Protein AF-A0A8S3HXF9-F1 (afdb_monomer)

pLDDT: mean 93.71, std 6.9, range [51.72, 98.62]

Mean predicted aligned error: 4.12 Å

Solvent-accessible surface area (backbone atoms only — not comparable to full-atom values): 11721 Å² total; per-residue (Å²): 133,88,54,66,70,56,55,52,48,52,54,52,52,50,53,50,50,50,50,53,46,58,58,22,34,54,97,88,39,72,36,61,70,54,32,50,53,54,47,52,52,46,51,50,45,34,67,72,47,54,61,74,43,80,88,75,84,60,73,66,50,60,53,55,52,59,26,64,76,39,67,70,48,40,51,50,52,44,50,50,23,50,50,46,41,70,36,83,89,47,54,64,66,55,18,33,47,27,44,51,54,41,36,56,43,65,38,65,42,84,80,57,50,69,66,58,46,50,54,57,48,48,56,52,44,53,50,50,55,53,48,63,74,68,54,74,86,84,64,90,56,67,80,82,42,47,57,57,38,42,50,54,43,34,54,47,50,31,44,69,61,37,44,74,63,37,62,70,39,98,57,30,61,60,55,58,60,72,60,47,58,67,63,60,51,71,33,94,81,34,41,73,77,75,30,60,62,75,55,50,55,54,33,65,74,74,105

Structure (mmCIF, N/CA/C/O backbone):
data_AF-A0A8S3HXF9-F1
#
_entry.id   AF-A0A8S3HXF9-F1
#
loop_
_atom_site.group_PDB
_atom_site.id
_atom_site.type_symbol
_atom_site.label_atom_id
_atom_site.label_alt_id
_atom_site.label_comp_id
_atom_site.label_asym_id
_atom_site.label_entity_id
_atom_site.label_seq_id
_atom_site.pdbx_PDB_ins_code
_atom_site.Cartn_x
_atom_site.Cartn_y
_atom_site.Cartn_z
_atom_site.occupancy
_atom_site.B_iso_or_equiv
_atom_site.auth_seq_id
_atom_site.auth_comp_id
_atom_site.auth_asym_id
_atom_site.auth_atom_id
_atom_site.pdbx_PDB_model_num
ATOM 1 N N . MET A 1 1 ? -27.521 -20.561 -0.010 1.00 51.72 1 MET A N 1
ATOM 2 C CA . MET A 1 1 ? -26.723 -21.397 0.911 1.00 51.72 1 MET A CA 1
ATOM 3 C C . MET A 1 1 ? -26.224 -20.466 2.011 1.00 51.72 1 MET A C 1
ATOM 5 O O . MET A 1 1 ? -25.551 -19.506 1.665 1.00 51.72 1 MET A O 1
ATOM 9 N N . LYS A 1 2 ? -26.650 -20.627 3.273 1.00 64.31 2 LYS A N 1
ATOM 10 C CA . LYS A 1 2 ? -26.123 -19.814 4.389 1.00 64.31 2 LYS A CA 1
ATOM 11 C C . LYS A 1 2 ? -24.709 -20.302 4.704 1.00 64.31 2 LYS A C 1
ATOM 13 O O . LYS A 1 2 ? -24.524 -21.499 4.914 1.00 64.31 2 LYS A O 1
ATOM 18 N N . HIS A 1 3 ? -23.725 -19.411 4.668 1.00 85.88 3 HIS A N 1
ATOM 19 C CA . HIS A 1 3 ? -22.335 -19.742 4.961 1.00 85.88 3 HIS A CA 1
ATOM 20 C C . HIS A 1 3 ? -22.071 -19.500 6.452 1.00 85.88 3 HIS A C 1
ATOM 22 O O . HIS A 1 3 ? -21.591 -18.440 6.820 1.00 85.88 3 HIS A O 1
ATOM 28 N N . ASP A 1 4 ? -22.344 -20.493 7.304 1.00 92.25 4 ASP A N 1
ATOM 29 C CA . ASP A 1 4 ? -22.224 -20.387 8.776 1.00 92.25 4 ASP A CA 1
ATOM 30 C C . ASP A 1 4 ? -20.870 -19.820 9.257 1.00 92.25 4 ASP A C 1
ATOM 32 O O . ASP A 1 4 ? -20.811 -19.033 10.196 1.00 92.25 4 ASP A O 1
ATOM 36 N N . GLN A 1 5 ? -19.768 -20.171 8.588 1.00 91.38 5 GLN A N 1
ATOM 37 C CA . GLN A 1 5 ? -18.443 -19.630 8.916 1.00 91.38 5 GLN A CA 1
ATOM 38 C C . GLN A 1 5 ? -18.279 -18.157 8.519 1.00 91.38 5 GLN A C 1
ATOM 40 O O . GLN A 1 5 ? -17.618 -17.409 9.235 1.00 91.38 5 GLN A O 1
ATOM 45 N N . ALA A 1 6 ? -18.886 -17.738 7.406 1.00 92.06 6 ALA A N 1
ATOM 46 C CA . ALA A 1 6 ? -18.894 -16.336 6.998 1.00 92.06 6 ALA A CA 1
ATOM 47 C C . ALA A 1 6 ? -19.760 -15.511 7.958 1.00 92.06 6 ALA A C 1
ATOM 49 O O . ALA A 1 6 ? -19.293 -14.496 8.456 1.00 92.06 6 ALA A O 1
ATOM 50 N N . ASP A 1 7 ? -20.944 -16.017 8.322 1.00 94.44 7 ASP A N 1
ATOM 51 C CA . ASP A 1 7 ? -21.835 -15.370 9.291 1.00 94.44 7 ASP A CA 1
ATOM 52 C C . ASP A 1 7 ? -21.131 -15.185 10.652 1.00 94.44 7 ASP A C 1
ATOM 54 O O . ASP A 1 7 ? -21.185 -14.116 11.259 1.00 94.44 7 ASP A O 1
ATOM 58 N N . LYS A 1 8 ? -20.395 -16.206 11.120 1.00 95.62 8 LYS A N 1
ATOM 59 C CA . LYS A 1 8 ? -19.584 -16.119 12.348 1.00 95.62 8 LYS A CA 1
ATOM 60 C C . LYS A 1 8 ? -18.474 -15.083 12.242 1.00 95.62 8 LYS A C 1
ATOM 62 O O . LYS A 1 8 ? -18.268 -14.322 13.188 1.00 95.62 8 LYS A O 1
ATOM 67 N N . LEU A 1 9 ? -17.749 -15.062 11.125 1.00 95.25 9 LEU A N 1
ATOM 68 C CA . LEU A 1 9 ? -16.691 -14.083 10.904 1.00 95.25 9 LEU A CA 1
ATOM 69 C C . LEU A 1 9 ? -17.256 -12.661 10.882 1.00 95.25 9 LEU A C 1
ATOM 71 O O . LEU A 1 9 ? -16.686 -11.791 11.532 1.00 95.25 9 LEU A O 1
ATOM 75 N N . ASP A 1 10 ? -18.384 -12.441 10.212 1.00 95.88 10 ASP A N 1
ATOM 76 C CA . ASP A 1 10 ? -19.050 -11.141 10.152 1.00 95.88 10 ASP A CA 1
ATOM 77 C C . ASP A 1 10 ? -19.463 -10.664 11.549 1.00 95.88 10 ASP A C 1
ATOM 79 O O . ASP A 1 10 ? -19.166 -9.527 11.919 1.00 95.88 10 ASP A O 1
ATOM 83 N N . CYS A 1 11 ? -20.053 -11.539 12.372 1.00 97.00 11 CYS A N 1
ATOM 84 C CA . CYS A 1 11 ? -20.374 -11.213 13.762 1.00 97.00 11 CYS A CA 1
ATOM 85 C C . CYS A 1 11 ? -19.124 -10.848 14.579 1.00 97.00 11 CYS A C 1
ATOM 87 O O . CYS A 1 11 ? -19.138 -9.862 15.314 1.00 97.00 11 CYS A O 1
ATOM 89 N N . LEU A 1 12 ? -18.034 -11.613 14.454 1.00 97.00 12 LEU A N 1
ATOM 90 C CA . LEU A 1 12 ? -16.791 -11.339 15.184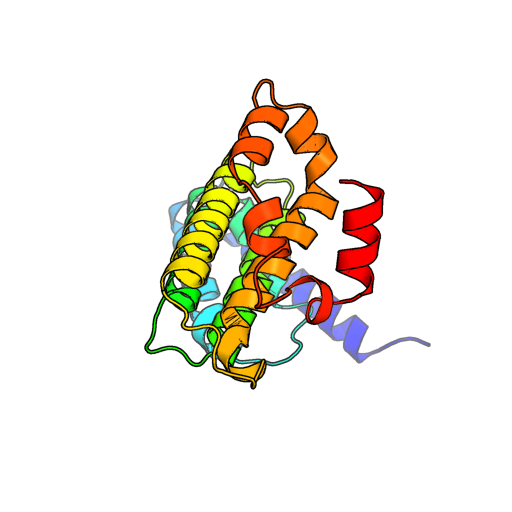 1.00 97.00 12 LEU A CA 1
ATOM 91 C C . LEU A 1 12 ? -16.137 -10.030 14.730 1.00 97.00 12 LEU A C 1
ATOM 93 O O . LEU A 1 12 ? -15.710 -9.232 15.564 1.00 97.00 12 LEU A O 1
ATOM 97 N N . MET A 1 13 ? -16.082 -9.791 13.420 1.00 97.38 13 MET A N 1
ATOM 98 C CA . MET A 1 13 ? -15.555 -8.554 12.850 1.00 97.38 13 MET A CA 1
ATOM 99 C C . MET A 1 13 ? -16.377 -7.352 13.313 1.00 97.38 13 MET A C 1
ATOM 101 O O . MET A 1 13 ? -15.794 -6.356 13.730 1.00 97.38 13 MET A O 1
ATOM 105 N N . TYR A 1 14 ? -17.710 -7.458 13.310 1.00 97.88 14 TYR A N 1
ATOM 106 C CA . TYR A 1 14 ? -18.608 -6.412 13.798 1.00 97.88 14 TYR A CA 1
ATOM 107 C C . TYR A 1 14 ? -18.313 -6.038 15.256 1.00 97.88 14 TYR A C 1
ATOM 109 O O . TYR A 1 14 ? -18.056 -4.871 15.547 1.00 97.88 14 TYR A O 1
ATOM 117 N N . VAL A 1 15 ? -18.244 -7.031 16.150 1.00 98.06 15 VAL A N 1
ATOM 118 C CA . VAL A 1 15 ? -17.937 -6.809 17.575 1.00 98.06 15 VAL A CA 1
ATOM 119 C C . VAL A 1 15 ? -16.568 -6.148 17.758 1.00 98.06 15 VAL A C 1
ATOM 121 O O . VAL A 1 15 ? -16.416 -5.241 18.576 1.00 98.06 15 VAL A O 1
ATOM 124 N N . LEU A 1 16 ? -15.561 -6.561 16.984 1.00 98.00 16 LEU A N 1
ATOM 125 C CA . LEU A 1 16 ? -14.226 -5.965 17.055 1.00 98.00 16 LEU A CA 1
ATOM 126 C C . LEU A 1 16 ? -14.195 -4.531 16.510 1.00 98.00 16 LEU A C 1
ATOM 128 O O . LEU A 1 16 ? -13.508 -3.687 17.082 1.00 98.00 16 LEU A O 1
ATOM 132 N N . PHE A 1 17 ? -14.945 -4.222 15.449 1.00 98.25 17 PHE A N 1
ATOM 133 C CA . PHE A 1 17 ? -15.076 -2.851 14.950 1.00 98.25 17 PHE A CA 1
ATOM 134 C C . PHE A 1 17 ? -15.773 -1.936 15.953 1.00 98.25 17 PHE A C 1
ATOM 136 O O . PHE A 1 17 ? -15.318 -0.806 16.157 1.00 98.25 17 PHE A O 1
ATOM 143 N N . GLU A 1 18 ? -16.843 -2.411 16.594 1.00 97.69 18 GLU A N 1
ATOM 144 C CA . GLU A 1 18 ? -17.510 -1.674 17.669 1.00 97.69 18 GLU A CA 1
ATOM 145 C C . GLU A 1 18 ? -16.540 -1.415 18.818 1.00 97.69 18 GLU A C 1
ATOM 147 O O . GLU A 1 18 ? -16.353 -0.262 19.196 1.00 97.69 18 GLU A O 1
ATOM 152 N N . TYR A 1 19 ? -15.833 -2.447 19.288 1.00 97.69 19 TYR A N 1
ATOM 153 C CA . TYR A 1 19 ? -14.831 -2.309 20.344 1.00 97.69 19 TYR A CA 1
ATOM 154 C C . TYR A 1 19 ? -13.751 -1.273 19.999 1.00 97.69 19 TYR A C 1
ATOM 156 O O . TYR A 1 19 ? -13.496 -0.362 20.789 1.00 97.69 19 TYR A O 1
ATOM 164 N N . ILE A 1 20 ? -13.155 -1.364 18.803 1.00 98.00 20 ILE A N 1
ATOM 165 C CA . ILE A 1 20 ? -12.143 -0.407 18.331 1.00 98.00 20 ILE A CA 1
ATOM 166 C C . ILE A 1 20 ? -12.703 1.018 18.350 1.00 98.00 20 ILE A C 1
ATOM 168 O O . ILE A 1 20 ? -12.028 1.943 18.799 1.00 98.00 20 ILE A O 1
ATOM 172 N N . THR A 1 21 ? -13.941 1.195 17.890 1.00 97.25 21 THR A N 1
ATOM 173 C CA . THR A 1 21 ? -14.591 2.507 17.831 1.00 97.25 21 THR A CA 1
ATOM 174 C C . THR A 1 21 ? -14.891 3.044 19.230 1.00 97.25 21 THR A C 1
ATOM 176 O O . THR A 1 21 ? -14.613 4.208 19.491 1.00 97.25 21 THR A O 1
ATOM 179 N N . THR A 1 22 ? -15.383 2.216 20.155 1.00 96.50 22 THR A N 1
ATOM 180 C CA . THR A 1 22 ? -15.666 2.613 21.544 1.00 96.50 22 THR A CA 1
ATOM 181 C C . THR A 1 22 ? -14.407 3.020 22.307 1.00 96.50 22 THR A C 1
ATOM 183 O O . THR A 1 22 ? -14.443 3.970 23.085 1.00 96.50 22 THR A O 1
ATOM 186 N N . VAL A 1 23 ? -13.286 2.323 22.095 1.00 95.50 23 VAL A N 1
ATOM 187 C CA . VAL A 1 23 ? -12.005 2.680 22.726 1.00 95.50 23 VAL A CA 1
ATOM 188 C C . VAL A 1 23 ? -11.441 3.962 22.117 1.00 95.50 23 VAL A C 1
ATOM 190 O O . VAL A 1 23 ? -11.013 4.863 22.837 1.00 95.50 23 VAL A O 1
ATOM 193 N N . ALA A 1 24 ? -11.444 4.056 20.787 1.00 96.00 24 ALA A N 1
ATOM 194 C CA . ALA A 1 24 ? -10.801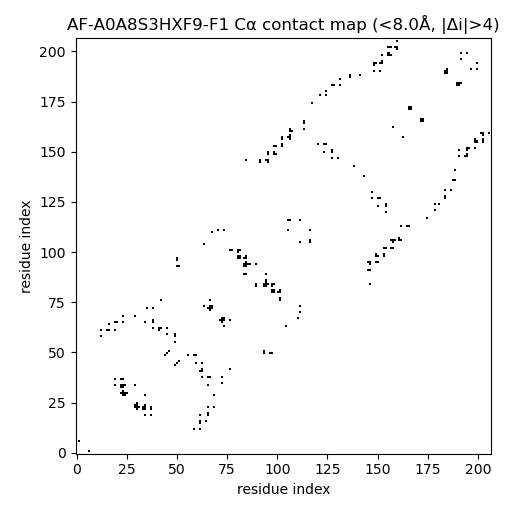 5.156 20.083 1.00 96.00 24 ALA A CA 1
ATOM 195 C C . ALA A 1 24 ? -11.626 6.447 20.061 1.00 96.00 24 ALA A C 1
ATOM 197 O O . ALA A 1 24 ? -11.047 7.516 19.891 1.00 96.00 24 ALA A O 1
ATOM 198 N N . VAL A 1 25 ? -12.953 6.378 20.203 1.00 94.81 25 VAL A N 1
ATOM 199 C CA . VAL A 1 25 ? -13.859 7.527 20.085 1.00 94.81 25 VAL A CA 1
ATOM 200 C C . VAL A 1 25 ? -14.696 7.672 21.351 1.00 94.81 25 VAL A C 1
ATOM 202 O O . VAL A 1 25 ? -15.511 6.818 21.685 1.00 94.81 25 VAL A O 1
ATOM 205 N N . GLN A 1 26 ? -14.542 8.808 22.027 1.00 90.88 26 GLN A N 1
ATOM 206 C CA . GLN A 1 26 ? -15.296 9.170 23.225 1.00 90.88 26 GLN A CA 1
ATOM 207 C C . GLN A 1 26 ? -16.075 10.458 22.953 1.00 90.88 26 GLN A C 1
ATOM 209 O O . GLN A 1 26 ? -15.505 11.462 22.533 1.00 90.88 26 GLN A O 1
ATOM 214 N N . ASN A 1 27 ? -17.395 10.435 23.164 1.00 89.56 27 ASN A N 1
ATOM 215 C CA . ASN A 1 27 ? -18.291 11.571 22.890 1.00 89.56 27 ASN A CA 1
ATOM 216 C C . ASN A 1 27 ? -18.170 12.131 21.454 1.00 89.56 27 ASN A C 1
ATOM 218 O O . ASN A 1 27 ? -18.281 13.334 21.237 1.00 89.56 27 ASN A O 1
ATOM 222 N N . GLY A 1 28 ? -17.910 11.260 20.471 1.00 89.44 28 GLY A N 1
ATOM 223 C CA . GLY A 1 28 ? -17.736 11.645 19.064 1.00 89.44 28 GLY A CA 1
ATOM 224 C C . GLY A 1 28 ? -16.371 12.253 18.720 1.00 89.44 28 GLY A C 1
ATOM 225 O O . GLY A 1 28 ? -16.153 12.624 17.570 1.00 89.44 28 GLY A O 1
ATOM 226 N N . ILE A 1 29 ? -15.447 12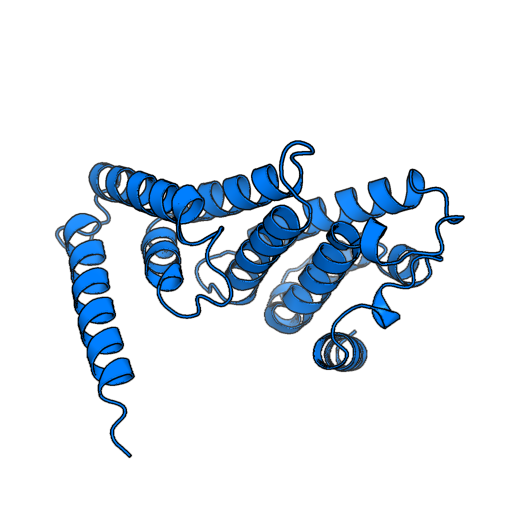.336 19.681 1.00 93.38 29 ILE A N 1
ATOM 227 C CA . ILE A 1 29 ? -14.088 12.850 19.492 1.00 93.38 29 ILE A CA 1
ATOM 228 C C . ILE A 1 29 ? -13.097 11.695 19.635 1.00 93.38 29 ILE A C 1
ATOM 230 O O . ILE A 1 29 ? -13.241 10.840 20.509 1.00 93.38 29 ILE A O 1
ATOM 234 N N . VAL A 1 30 ? -12.074 11.667 18.782 1.00 94.75 30 VAL A N 1
ATOM 235 C CA . VAL A 1 30 ? -11.011 10.661 18.865 1.00 94.75 30 VAL A CA 1
ATOM 236 C C . VAL A 1 30 ? -10.203 10.876 20.149 1.00 94.75 30 VAL A C 1
ATOM 238 O O . VAL A 1 30 ? -9.532 11.897 20.308 1.00 94.75 30 VAL A O 1
ATOM 241 N N . ASN A 1 31 ? -10.229 9.900 21.058 1.00 96.06 31 ASN A N 1
ATOM 242 C CA . ASN A 1 31 ? -9.296 9.826 22.175 1.00 96.06 31 ASN A CA 1
ATOM 243 C C . ASN A 1 31 ? -7.954 9.311 21.643 1.00 96.06 31 ASN A C 1
ATOM 245 O O . ASN A 1 31 ? -7.713 8.108 21.545 1.00 96.06 31 ASN A O 1
ATOM 249 N N . TYR A 1 32 ? -7.079 10.248 21.274 1.00 96.25 32 TYR A N 1
ATOM 250 C CA . TYR A 1 32 ? -5.808 9.939 20.623 1.00 96.25 32 TYR A CA 1
ATOM 251 C C . TYR A 1 32 ? -4.924 8.978 21.430 1.00 96.25 32 TYR A C 1
ATOM 253 O O . TYR A 1 32 ? -4.289 8.112 20.836 1.00 96.25 32 TYR A O 1
ATOM 261 N N . LEU A 1 33 ? -4.864 9.108 22.760 1.00 96.75 33 LEU A N 1
ATOM 262 C CA . LEU A 1 33 ? -3.974 8.286 23.589 1.00 96.75 33 LEU A CA 1
ATOM 263 C C . LEU A 1 33 ? -4.412 6.818 23.595 1.00 96.75 33 LEU A C 1
ATOM 265 O O . LEU A 1 33 ? -3.594 5.938 23.320 1.00 96.75 33 LEU A O 1
ATOM 269 N N . GLU A 1 34 ? -5.701 6.571 23.828 1.00 97.31 34 GLU A N 1
ATOM 270 C CA . GLU A 1 34 ? -6.283 5.225 23.808 1.00 97.31 34 GLU A CA 1
ATOM 271 C C . GLU A 1 34 ? -6.228 4.619 22.400 1.00 97.31 34 GLU A C 1
ATOM 273 O O . GLU A 1 34 ? -5.744 3.500 22.211 1.00 97.31 34 GLU A O 1
ATOM 278 N N . ALA A 1 35 ? -6.616 5.394 21.379 1.00 97.62 35 ALA A N 1
ATOM 279 C CA . ALA A 1 35 ? -6.555 4.965 19.984 1.00 97.62 35 ALA A CA 1
ATOM 280 C C . ALA A 1 35 ? -5.122 4.611 19.556 1.00 97.62 35 ALA A C 1
ATOM 282 O O . ALA A 1 35 ? -4.902 3.603 18.887 1.00 97.62 35 ALA A O 1
ATOM 283 N N . LYS A 1 36 ? -4.124 5.395 19.979 1.00 98.25 36 LYS A N 1
ATOM 284 C CA . LYS A 1 36 ? -2.709 5.134 19.688 1.00 98.25 36 LYS A CA 1
ATOM 285 C C . LYS A 1 36 ? -2.201 3.876 20.380 1.00 98.25 36 LYS A C 1
ATOM 287 O O . LYS A 1 36 ? -1.402 3.153 19.784 1.00 98.25 36 LYS A O 1
ATOM 292 N N . SER A 1 37 ? -2.629 3.621 21.616 1.00 98.19 37 SER A N 1
ATOM 293 C CA . SER A 1 37 ? -2.287 2.388 22.330 1.00 98.19 37 SER A CA 1
ATOM 294 C C . SER A 1 37 ? -2.837 1.173 21.585 1.00 98.19 37 SER A C 1
ATOM 296 O O . SER A 1 37 ? -2.070 0.298 21.182 1.00 98.19 37 SER A O 1
ATOM 298 N N . LEU A 1 38 ? -4.137 1.184 21.277 1.00 98.25 38 LEU A N 1
ATOM 299 C CA . LEU A 1 38 ? -4.792 0.099 20.549 1.00 98.25 38 LEU A CA 1
ATOM 300 C C . LEU A 1 38 ? -4.219 -0.089 19.135 1.00 98.25 38 LEU A C 1
ATOM 302 O O . LEU A 1 38 ? -4.023 -1.216 18.685 1.00 98.25 38 LEU A O 1
ATOM 306 N N . PHE A 1 39 ? -3.889 1.002 18.439 1.00 98.62 39 PHE A N 1
ATOM 307 C CA . PHE A 1 39 ? -3.236 0.948 17.131 1.00 98.62 39 PHE A CA 1
ATOM 308 C C . PHE A 1 39 ? -1.890 0.224 17.200 1.00 98.62 39 PHE A C 1
ATOM 310 O O . PHE A 1 39 ? -1.607 -0.615 16.347 1.00 98.62 39 PHE A O 1
ATOM 317 N N . ARG A 1 40 ? -1.065 0.505 18.217 1.00 98.44 40 ARG A N 1
ATOM 318 C CA . ARG A 1 40 ? 0.228 -0.174 18.397 1.00 98.44 40 ARG A CA 1
ATOM 319 C C . ARG A 1 40 ? 0.052 -1.669 18.627 1.00 98.44 40 ARG A C 1
ATOM 321 O O . ARG A 1 40 ? 0.807 -2.454 18.057 1.00 98.44 40 ARG A O 1
ATOM 328 N N . ASP A 1 41 ? -0.952 -2.065 19.401 1.00 98.19 41 ASP A N 1
ATOM 329 C CA . ASP A 1 41 ? -1.263 -3.477 19.625 1.00 98.19 41 ASP A CA 1
ATOM 330 C C . ASP A 1 41 ? -1.719 -4.165 18.333 1.00 98.19 41 ASP A C 1
ATOM 332 O O . ASP A 1 41 ? -1.195 -5.223 17.976 1.00 98.19 41 ASP A O 1
ATOM 336 N N . LEU A 1 42 ? -2.610 -3.531 17.567 1.00 98.31 42 LEU A N 1
ATOM 337 C CA . LEU A 1 42 ? -3.054 -4.039 16.267 1.00 98.31 42 LEU A CA 1
ATOM 338 C C . LEU A 1 42 ? -1.911 -4.098 15.242 1.00 98.31 42 LEU A C 1
ATOM 340 O O . LEU A 1 42 ? -1.822 -5.062 14.482 1.00 98.31 42 LEU A O 1
ATOM 344 N N . LEU A 1 43 ? -0.999 -3.123 15.239 1.00 98.50 43 LEU A N 1
ATOM 345 C CA . LEU A 1 43 ? 0.188 -3.125 14.381 1.00 98.50 43 LEU A CA 1
ATOM 346 C C . LEU A 1 43 ? 1.160 -4.253 14.767 1.00 98.50 43 LEU A C 1
ATOM 348 O O . LEU A 1 43 ? 1.713 -4.931 13.898 1.00 98.50 43 LEU A O 1
ATOM 352 N N . ASN A 1 44 ? 1.329 -4.510 16.066 1.00 98.19 44 ASN A N 1
ATOM 353 C CA . ASN A 1 44 ? 2.108 -5.643 16.564 1.00 98.19 44 ASN A CA 1
ATOM 354 C C . ASN A 1 44 ? 1.492 -6.983 16.136 1.00 98.19 44 ASN A C 1
ATOM 356 O O . ASN A 1 44 ? 2.216 -7.878 15.692 1.00 98.19 44 ASN A O 1
ATOM 360 N N . VAL A 1 45 ? 0.165 -7.118 16.230 1.00 97.81 45 VAL A N 1
ATOM 361 C CA . VAL A 1 45 ? -0.579 -8.286 15.732 1.00 97.81 45 VAL A CA 1
ATOM 362 C C . VAL A 1 45 ? -0.414 -8.429 14.223 1.00 97.81 45 VAL A C 1
ATOM 364 O O . VAL A 1 45 ? -0.172 -9.533 13.738 1.00 97.81 45 VAL A O 1
ATOM 367 N N . PHE A 1 46 ? -0.469 -7.331 13.471 1.00 98.06 46 PHE A N 1
ATOM 368 C CA . PHE A 1 46 ? -0.240 -7.359 12.032 1.00 98.06 46 PHE A CA 1
ATOM 369 C C . PHE A 1 46 ? 1.137 -7.925 11.692 1.00 98.06 46 PHE A C 1
ATOM 371 O O . PHE A 1 46 ? 1.229 -8.888 10.936 1.00 98.06 46 PHE A O 1
ATOM 378 N N . ASN 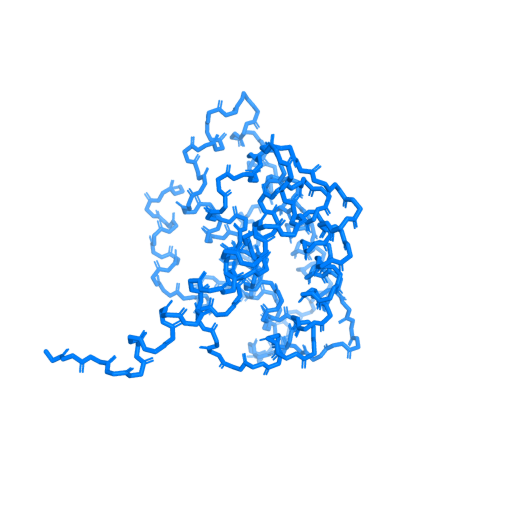A 1 47 ? 2.194 -7.395 12.307 1.00 96.81 47 ASN A N 1
ATOM 379 C CA . ASN A 1 47 ? 3.561 -7.829 12.030 1.00 96.81 47 ASN A CA 1
ATOM 380 C C . ASN A 1 47 ? 3.812 -9.296 12.419 1.00 96.81 47 ASN A C 1
ATOM 382 O O . ASN A 1 47 ? 4.545 -9.996 11.723 1.00 96.81 47 ASN A O 1
ATOM 386 N N . LYS A 1 48 ? 3.211 -9.773 13.518 1.00 96.44 48 LYS A N 1
ATOM 387 C CA . LYS A 1 48 ? 3.432 -11.135 14.035 1.00 96.44 48 LYS A CA 1
ATOM 388 C C . LYS A 1 48 ? 2.516 -12.195 13.426 1.00 96.44 48 LYS A C 1
ATOM 390 O O . LYS A 1 48 ? 2.916 -13.351 13.360 1.00 96.44 48 LYS A O 1
ATOM 395 N N . ILE A 1 49 ? 1.294 -11.825 13.041 1.00 96.25 49 ILE A N 1
ATOM 396 C CA . ILE A 1 49 ? 0.231 -12.772 12.676 1.00 96.25 49 ILE A CA 1
ATOM 397 C C . ILE A 1 49 ? -0.274 -12.509 11.259 1.00 96.25 49 ILE A C 1
ATOM 399 O O . ILE A 1 49 ? -0.214 -13.412 10.429 1.00 96.25 49 ILE A O 1
ATOM 403 N N . LEU A 1 50 ? -0.744 -11.299 10.941 1.00 95.88 50 LEU A N 1
ATOM 404 C CA . LEU A 1 50 ? -1.399 -11.054 9.644 1.00 95.88 50 LEU A CA 1
ATOM 405 C C . LEU A 1 50 ? -0.429 -11.046 8.467 1.00 95.88 50 LEU A C 1
ATOM 407 O O . LEU A 1 50 ? -0.748 -11.597 7.419 1.00 95.88 50 LEU A O 1
ATOM 411 N N . LEU A 1 51 ? 0.743 -10.435 8.628 1.00 95.12 51 LEU A N 1
ATOM 412 C CA . LEU A 1 51 ? 1.745 -10.377 7.572 1.00 95.12 51 LEU A CA 1
ATOM 413 C C . LEU A 1 51 ? 2.294 -11.778 7.229 1.00 95.12 51 LEU A C 1
ATOM 415 O O . LEU A 1 51 ? 2.444 -12.060 6.038 1.00 95.12 51 LEU A O 1
ATOM 419 N N . PRO A 1 52 ? 2.547 -12.674 8.209 1.00 95.06 52 PRO A N 1
ATOM 420 C CA . PRO A 1 52 ? 2.931 -14.051 7.910 1.00 95.06 52 PRO A CA 1
ATOM 421 C C . PRO A 1 52 ? 1.798 -14.962 7.426 1.00 95.06 52 PRO A C 1
ATOM 423 O O . PRO A 1 52 ? 2.077 -16.000 6.826 1.00 95.06 52 PRO A O 1
ATOM 426 N N . THR A 1 53 ? 0.536 -14.611 7.691 1.00 94.06 53 THR A N 1
ATOM 427 C CA . THR A 1 53 ? -0.615 -15.436 7.303 1.00 94.06 53 THR A CA 1
ATOM 428 C C . THR A 1 53 ? -0.932 -15.254 5.823 1.00 94.06 53 THR A C 1
ATOM 430 O O . THR A 1 53 ? -1.297 -14.167 5.374 1.00 94.06 53 THR A O 1
ATOM 433 N N . HIS A 1 54 ? -0.829 -16.343 5.065 1.00 87.06 54 HIS A N 1
ATOM 434 C CA . HIS A 1 54 ? -1.171 -16.369 3.647 1.00 87.06 54 HIS A CA 1
ATOM 435 C C . HIS A 1 54 ? -2.683 -16.186 3.430 1.00 87.06 54 HIS A C 1
ATOM 437 O O . HIS A 1 54 ? -3.484 -16.750 4.172 1.00 87.06 54 HIS A O 1
ATOM 443 N N . ASP A 1 55 ? -3.064 -15.412 2.410 1.00 84.12 55 ASP A N 1
ATOM 444 C CA . ASP A 1 55 ? -4.449 -15.205 1.948 1.00 84.12 55 ASP A CA 1
ATOM 445 C C . ASP A 1 55 ? -5.483 -14.745 2.999 1.00 84.12 55 ASP A C 1
ATOM 447 O O . ASP A 1 55 ? -6.695 -14.905 2.818 1.00 84.12 55 ASP A O 1
ATOM 451 N N . SER A 1 56 ? -5.046 -14.092 4.082 1.00 89.12 56 SER A N 1
ATOM 452 C CA . SER A 1 56 ? -5.982 -13.428 4.999 1.00 89.12 56 SER A CA 1
ATOM 453 C C . SER A 1 56 ? -6.681 -12.256 4.300 1.00 89.12 56 SER A C 1
ATOM 455 O O . SER A 1 56 ? -6.041 -11.321 3.815 1.00 89.12 56 SER A O 1
ATOM 457 N N . SER A 1 57 ? -8.013 -12.309 4.228 1.00 88.38 57 SER A N 1
ATOM 458 C CA . SER A 1 57 ? -8.811 -11.390 3.398 1.00 88.38 57 SER A CA 1
ATOM 459 C C . SER A 1 57 ? -9.654 -10.379 4.186 1.00 88.38 57 SER A C 1
ATOM 461 O O . SER A 1 57 ? -10.073 -9.369 3.623 1.00 88.38 57 SER A O 1
ATOM 463 N N . HIS A 1 58 ? -9.903 -10.625 5.475 1.00 93.19 58 HIS A N 1
ATOM 464 C CA . HIS A 1 58 ? -10.880 -9.856 6.258 1.00 93.19 58 HIS A CA 1
ATOM 465 C C . HIS A 1 58 ? -10.290 -9.186 7.505 1.00 93.19 58 HIS A C 1
ATOM 467 O O . HIS A 1 58 ? -10.593 -8.029 7.785 1.00 93.19 58 HIS A O 1
ATOM 473 N N . VAL A 1 59 ? -9.414 -9.865 8.247 1.00 95.06 59 VAL A N 1
ATOM 474 C CA . VAL A 1 59 ? -8.964 -9.397 9.573 1.00 95.06 59 VAL A CA 1
ATOM 475 C C . VAL A 1 59 ? -8.115 -8.119 9.489 1.00 95.06 59 VAL A C 1
ATOM 477 O O . VAL A 1 59 ? -8.156 -7.285 10.391 1.00 95.06 59 VAL A O 1
ATOM 480 N N . GLN A 1 60 ? -7.409 -7.892 8.378 1.00 95.44 60 GLN A N 1
ATOM 481 C CA . GLN A 1 60 ? -6.652 -6.659 8.129 1.00 95.44 60 GLN A CA 1
ATOM 482 C C . GLN A 1 60 ? -7.512 -5.392 8.166 1.00 95.44 60 GLN A C 1
ATOM 484 O O . GLN A 1 60 ? -6.991 -4.309 8.437 1.00 95.44 60 GLN A O 1
ATOM 489 N N . TYR A 1 61 ? -8.825 -5.511 7.934 1.00 97.06 61 TYR A N 1
ATOM 490 C CA . TYR A 1 61 ? -9.718 -4.362 7.988 1.00 97.06 61 TYR A CA 1
ATOM 491 C C . TYR A 1 61 ? -9.836 -3.783 9.399 1.00 97.06 61 TYR A C 1
ATOM 493 O O . TYR A 1 61 ? -10.086 -2.591 9.509 1.00 97.06 61 TYR A O 1
ATOM 501 N N . LEU A 1 62 ? -9.570 -4.555 10.460 1.00 97.88 62 LEU A N 1
ATOM 502 C CA . LEU A 1 62 ? -9.490 -4.025 11.829 1.00 97.88 62 LEU A CA 1
ATOM 503 C C . LEU A 1 62 ? -8.392 -2.960 11.949 1.00 97.88 62 LEU A C 1
ATOM 505 O O . LEU A 1 62 ? -8.619 -1.877 12.488 1.00 97.88 62 LEU A O 1
ATOM 509 N N . LEU A 1 63 ? -7.216 -3.240 11.379 1.00 97.88 63 LEU A N 1
ATOM 510 C CA . LEU A 1 63 ? -6.106 -2.291 11.350 1.00 97.88 63 LEU A CA 1
ATOM 511 C C . LEU A 1 63 ? -6.409 -1.113 10.416 1.00 97.88 63 LEU A C 1
ATOM 513 O O . LEU A 1 63 ? -6.168 0.036 10.769 1.00 97.88 63 LEU A O 1
ATOM 517 N N . PHE A 1 64 ? -6.997 -1.369 9.245 1.00 97.81 64 PHE A N 1
ATOM 518 C CA . PHE A 1 64 ? -7.387 -0.293 8.327 1.00 97.81 64 PHE A CA 1
ATOM 519 C C . PHE A 1 64 ? -8.481 0.613 8.898 1.00 97.81 64 PHE A C 1
ATOM 521 O O . PHE A 1 64 ? -8.527 1.794 8.553 1.00 97.81 64 PHE A O 1
ATOM 528 N N . HIS A 1 65 ? -9.348 0.085 9.761 1.00 98.00 65 HIS A N 1
ATOM 529 C CA . HIS A 1 65 ? -10.387 0.853 10.436 1.00 98.00 65 HIS A CA 1
ATOM 530 C C . HIS A 1 65 ? -9.780 1.827 11.435 1.00 98.00 65 HIS A C 1
ATOM 532 O O . HIS A 1 65 ? -10.024 3.025 11.330 1.00 98.00 65 HIS A O 1
ATOM 538 N N . ILE A 1 66 ? -8.905 1.363 12.332 1.00 98.12 66 ILE A N 1
ATOM 539 C CA . ILE A 1 66 ? -8.258 2.275 13.283 1.00 98.12 66 ILE A CA 1
ATOM 540 C C . ILE A 1 66 ? -7.352 3.296 12.579 1.00 98.12 66 ILE A C 1
ATOM 542 O O . ILE A 1 66 ? -7.317 4.453 12.987 1.00 98.12 66 ILE A O 1
ATOM 546 N N . CYS A 1 67 ? -6.709 2.927 11.462 1.00 98.12 67 CYS A N 1
ATOM 547 C CA . CYS A 1 67 ? -5.954 3.867 10.626 1.00 98.12 67 CYS A CA 1
ATOM 548 C C . CYS A 1 67 ? -6.809 5.020 10.075 1.00 98.12 67 CYS A C 1
ATOM 550 O O . CYS A 1 67 ? -6.258 6.061 9.728 1.00 98.12 67 CYS A O 1
ATOM 552 N N . SER A 1 68 ? -8.135 4.862 9.994 1.00 97.62 68 SER A N 1
ATOM 553 C CA . SER A 1 68 ? -9.038 5.920 9.523 1.00 97.62 68 SER A CA 1
ATOM 554 C C . SER A 1 68 ? -9.276 7.032 10.546 1.00 97.62 68 SER A C 1
ATOM 556 O O . SER A 1 68 ? -9.726 8.113 10.173 1.00 97.62 68 SER A O 1
ATOM 558 N N . PHE A 1 69 ? -8.972 6.789 11.825 1.00 97.06 69 PHE A N 1
ATOM 559 C CA . PHE A 1 69 ? -9.258 7.736 12.903 1.00 97.06 69 PHE A CA 1
ATOM 560 C C . PHE A 1 69 ? -8.231 8.861 13.027 1.00 97.06 69 PHE A C 1
ATOM 562 O O . PHE A 1 69 ? -8.559 9.920 13.558 1.00 97.06 69 PHE A O 1
ATOM 569 N N . HIS A 1 70 ? -6.995 8.654 12.567 1.00 96.69 70 HIS A N 1
ATOM 570 C CA . HIS A 1 70 ? -5.950 9.673 12.626 1.00 96.69 70 HIS A CA 1
ATOM 571 C C . HIS A 1 70 ? -4.861 9.412 11.580 1.00 96.69 70 HIS A C 1
ATOM 573 O O . HIS A 1 70 ? -4.442 8.268 11.391 1.00 96.69 70 HIS A O 1
ATOM 579 N N . THR A 1 71 ? -4.345 10.469 10.945 1.00 96.38 71 THR A N 1
ATOM 580 C CA . THR A 1 71 ? -3.321 10.357 9.890 1.00 96.38 71 THR A CA 1
ATOM 581 C C . THR A 1 71 ? -2.044 9.688 10.389 1.00 96.38 71 THR A C 1
ATOM 583 O O . THR A 1 71 ? -1.551 8.794 9.711 1.00 96.38 71 THR A O 1
ATOM 586 N N . ASP A 1 72 ? -1.590 10.005 11.611 1.00 97.25 72 ASP A N 1
ATOM 587 C CA . ASP A 1 72 ? -0.453 9.336 12.272 1.00 97.25 72 ASP A CA 1
ATOM 588 C C . ASP A 1 72 ? -0.523 7.804 12.211 1.00 97.25 72 ASP A C 1
ATOM 590 O O . ASP A 1 72 ? 0.500 7.144 12.057 1.00 97.25 72 ASP A O 1
ATOM 594 N N . PHE A 1 73 ? -1.718 7.222 12.353 1.00 98.25 73 PHE A N 1
ATOM 595 C CA . PHE A 1 73 ? -1.890 5.769 12.356 1.00 98.25 73 PHE A CA 1
ATOM 596 C C . PHE A 1 73 ? -1.725 5.204 10.946 1.00 98.25 73 PHE A C 1
ATOM 598 O O . PHE A 1 73 ? -0.988 4.238 10.743 1.00 98.25 73 PHE A O 1
ATOM 605 N N . SER A 1 74 ? -2.354 5.842 9.953 1.00 97.75 74 SER A N 1
ATOM 606 C CA . SER A 1 74 ? -2.158 5.462 8.554 1.00 97.75 74 SER A CA 1
ATOM 607 C C . SER A 1 74 ? -0.709 5.654 8.101 1.00 97.75 74 SER A C 1
ATOM 609 O O . SER A 1 74 ? -0.162 4.765 7.451 1.00 97.75 74 SER A O 1
ATOM 611 N N . ASP A 1 75 ? -0.066 6.756 8.491 1.00 97.31 75 ASP A N 1
ATOM 612 C CA . ASP A 1 75 ? 1.315 7.072 8.132 1.00 97.31 75 ASP A CA 1
ATOM 613 C C . ASP A 1 75 ? 2.286 6.070 8.758 1.00 97.31 75 ASP A C 1
ATOM 615 O O . ASP A 1 75 ? 3.150 5.530 8.063 1.00 97.31 75 ASP A O 1
ATOM 619 N N . GLU A 1 76 ? 2.102 5.735 10.038 1.00 98.25 76 GLU A N 1
ATOM 620 C CA . GLU A 1 76 ? 2.933 4.738 10.711 1.00 98.25 76 GLU A CA 1
ATOM 621 C C . GLU A 1 76 ? 2.736 3.337 10.122 1.00 98.25 76 GLU A C 1
ATOM 623 O O . GLU A 1 76 ? 3.711 2.613 9.923 1.00 98.25 76 GLU A O 1
ATOM 628 N N . PHE A 1 77 ? 1.507 2.953 9.762 1.00 98.50 77 PHE A N 1
ATOM 629 C CA . PHE A 1 77 ? 1.271 1.677 9.087 1.00 98.50 77 PHE A CA 1
ATOM 630 C C . PHE A 1 77 ? 1.938 1.619 7.704 1.00 98.50 77 PHE A C 1
ATOM 632 O O . PHE A 1 77 ? 2.578 0.616 7.363 1.00 98.50 77 PHE A O 1
ATOM 639 N N . MET A 1 78 ? 1.824 2.692 6.912 1.00 98.06 78 MET A N 1
ATOM 640 C CA . MET A 1 78 ? 2.470 2.777 5.600 1.00 98.06 78 MET A CA 1
ATOM 641 C C . MET A 1 78 ? 3.996 2.692 5.724 1.00 98.06 78 MET A C 1
ATOM 643 O O . MET A 1 78 ? 4.639 1.924 5.005 1.00 98.06 78 MET A O 1
ATOM 647 N N . ASN A 1 79 ? 4.567 3.424 6.682 1.00 97.94 79 ASN A N 1
ATOM 648 C CA . ASN A 1 79 ? 5.991 3.415 7.001 1.00 97.94 79 ASN A CA 1
ATOM 649 C C . ASN A 1 79 ? 6.463 2.038 7.495 1.00 97.94 79 ASN A C 1
ATOM 651 O O . ASN A 1 79 ? 7.501 1.555 7.045 1.00 97.94 79 ASN A O 1
ATOM 655 N N . ASN A 1 80 ? 5.691 1.359 8.350 1.00 98.31 80 ASN A N 1
ATOM 656 C CA . ASN A 1 80 ? 5.974 -0.010 8.783 1.00 98.31 80 ASN A CA 1
ATOM 657 C C . ASN A 1 80 ? 6.072 -0.959 7.578 1.00 98.31 80 ASN A C 1
ATOM 659 O O . ASN A 1 80 ? 7.087 -1.633 7.415 1.00 98.31 80 ASN A O 1
ATOM 663 N N . CYS A 1 81 ? 5.080 -0.946 6.681 1.00 98.31 81 CYS A N 1
ATOM 664 C CA . CYS A 1 81 ? 5.101 -1.784 5.478 1.00 98.31 81 CYS A CA 1
ATOM 665 C C . CYS A 1 81 ? 6.290 -1.459 4.560 1.00 98.31 81 CYS A C 1
ATOM 667 O O . CYS A 1 81 ? 6.952 -2.367 4.052 1.00 98.31 81 CYS A O 1
ATOM 669 N N . TRP A 1 82 ? 6.595 -0.172 4.369 1.00 98.00 82 TRP A N 1
ATOM 670 C CA . TRP A 1 82 ? 7.726 0.267 3.552 1.00 98.00 82 TRP A CA 1
ATOM 671 C C . TRP A 1 82 ? 9.079 -0.160 4.138 1.00 98.00 82 TRP A C 1
ATOM 673 O O . TRP A 1 82 ? 9.951 -0.646 3.413 1.00 98.00 82 TRP A O 1
ATOM 683 N N . ARG A 1 83 ? 9.252 -0.060 5.461 1.00 97.75 83 ARG A N 1
ATOM 684 C CA . ARG A 1 83 ? 10.448 -0.550 6.168 1.00 97.75 83 ARG A CA 1
ATOM 685 C C . ARG A 1 83 ? 10.595 -2.059 6.032 1.00 97.75 83 ARG A C 1
ATOM 687 O O . ARG A 1 83 ? 11.683 -2.541 5.728 1.00 97.75 83 ARG A O 1
ATOM 694 N N . THR A 1 84 ? 9.505 -2.808 6.187 1.00 97.69 84 THR A N 1
ATOM 695 C CA . THR A 1 84 ? 9.516 -4.259 5.975 1.00 97.69 84 THR A CA 1
ATOM 696 C C . THR A 1 84 ? 9.910 -4.612 4.543 1.00 97.69 84 THR A C 1
ATOM 698 O O . THR A 1 84 ? 10.716 -5.516 4.347 1.00 97.69 84 THR A O 1
ATOM 701 N N . PHE A 1 85 ? 9.404 -3.880 3.546 1.00 97.31 85 PHE A N 1
ATOM 702 C CA . PHE A 1 85 ? 9.745 -4.092 2.141 1.00 97.31 85 PHE A CA 1
ATOM 703 C C . PHE A 1 85 ? 11.200 -3.762 1.800 1.00 97.31 85 PHE A C 1
ATOM 705 O O . PHE A 1 85 ? 11.824 -4.460 1.003 1.00 97.31 85 PHE A O 1
ATOM 712 N N . THR A 1 86 ? 11.742 -2.678 2.341 1.00 96.19 86 THR A N 1
ATOM 713 C CA . THR A 1 86 ? 13.105 -2.229 2.022 1.00 96.19 86 THR A CA 1
ATOM 714 C C . THR A 1 86 ? 14.171 -2.980 2.812 1.00 96.19 86 THR A C 1
ATOM 716 O O . THR A 1 86 ? 15.324 -3.021 2.384 1.00 96.19 86 THR A O 1
ATOM 719 N N . SER A 1 87 ? 13.796 -3.630 3.916 1.00 96.00 87 SER A N 1
ATOM 720 C CA . SER A 1 87 ? 14.732 -4.378 4.746 1.00 96.00 87 SER A CA 1
ATOM 721 C C . SER A 1 87 ? 15.305 -5.609 4.022 1.00 96.00 87 SER A C 1
ATOM 723 O O . SER A 1 87 ? 14.550 -6.509 3.640 1.00 96.00 87 SER A O 1
ATOM 725 N N . PRO A 1 88 ? 16.640 -5.720 3.883 1.00 91.38 88 PRO A N 1
ATOM 726 C CA . PRO A 1 88 ? 17.278 -6.895 3.293 1.00 91.38 88 PRO A CA 1
ATOM 727 C C . PRO A 1 88 ? 17.237 -8.126 4.210 1.00 91.38 88 PRO A C 1
ATOM 729 O O . PRO A 1 88 ? 17.427 -9.238 3.727 1.00 91.38 88 PRO A O 1
ATOM 732 N N . SER A 1 89 ? 16.981 -7.953 5.514 1.00 94.81 89 SER A N 1
ATOM 733 C CA . SER A 1 89 ? 16.863 -9.067 6.468 1.00 94.81 89 SER A CA 1
ATOM 734 C C . SER A 1 89 ? 15.528 -9.810 6.373 1.00 94.81 89 SER A C 1
ATOM 736 O O . SER A 1 89 ? 15.384 -10.898 6.927 1.00 94.81 89 SER A O 1
ATOM 738 N N . VAL A 1 90 ? 14.545 -9.233 5.677 1.00 95.19 90 VAL A N 1
ATOM 739 C CA . VAL A 1 90 ? 13.215 -9.815 5.491 1.00 95.19 90 VAL A CA 1
ATOM 740 C C . VAL A 1 90 ? 13.195 -10.630 4.196 1.00 95.19 90 VAL A C 1
ATOM 742 O O . VAL A 1 90 ? 13.721 -10.204 3.166 1.00 95.19 90 VAL A O 1
ATOM 745 N N . SER A 1 91 ? 12.566 -11.809 4.223 1.00 93.88 91 SER A N 1
ATOM 746 C CA . SER A 1 91 ? 12.437 -12.662 3.035 1.00 93.88 91 SER A CA 1
ATOM 747 C C . SER A 1 91 ? 11.681 -11.951 1.903 1.00 93.88 91 SER A C 1
ATOM 749 O O . SER A 1 91 ? 10.793 -11.132 2.146 1.00 93.88 91 SER A O 1
ATOM 751 N N . MET A 1 92 ? 11.993 -12.283 0.644 1.00 92.56 92 MET A N 1
ATOM 752 C CA . MET A 1 92 ? 11.332 -11.669 -0.520 1.00 92.56 92 MET A CA 1
ATOM 753 C C . MET A 1 92 ? 9.805 -11.808 -0.474 1.00 92.56 92 MET A C 1
ATOM 755 O O . MET A 1 92 ? 9.105 -10.858 -0.815 1.00 92.56 92 MET A O 1
ATOM 759 N N . THR A 1 93 ? 9.295 -12.944 0.011 1.00 92.12 93 THR A N 1
ATOM 760 C CA . THR A 1 93 ? 7.857 -13.193 0.165 1.00 92.12 93 THR A CA 1
ATOM 761 C C . THR A 1 93 ? 7.211 -12.208 1.136 1.00 92.12 93 THR A C 1
ATOM 763 O O . THR A 1 93 ? 6.215 -1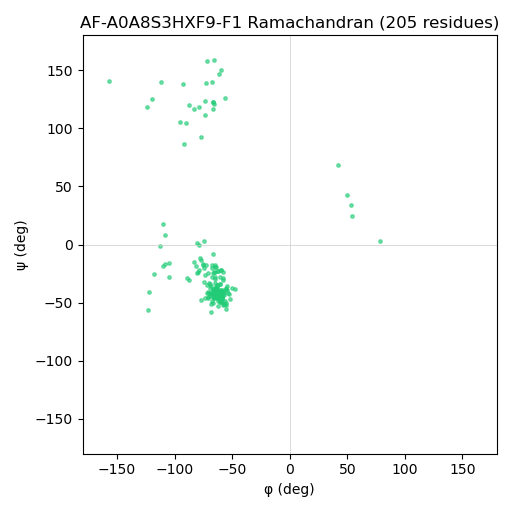1.582 0.792 1.00 92.12 93 THR A O 1
ATOM 766 N N . PHE A 1 94 ? 7.789 -11.994 2.323 1.00 93.94 94 PHE A N 1
ATOM 767 C CA . PHE A 1 94 ? 7.220 -11.040 3.282 1.00 93.94 94 PHE A CA 1
ATOM 768 C C . PHE A 1 94 ? 7.376 -9.590 2.824 1.00 93.94 94 PHE A C 1
ATOM 770 O O . PHE A 1 94 ? 6.477 -8.782 3.052 1.00 93.94 94 PHE A O 1
ATOM 777 N N . ARG A 1 95 ? 8.468 -9.263 2.121 1.00 95.81 95 ARG A N 1
ATOM 778 C CA . ARG A 1 95 ? 8.638 -7.952 1.478 1.00 95.81 95 ARG A CA 1
ATOM 779 C C . ARG A 1 95 ? 7.520 -7.694 0.465 1.00 95.81 95 ARG A C 1
ATOM 781 O O . ARG A 1 95 ? 6.905 -6.630 0.491 1.00 95.81 95 ARG A O 1
ATOM 788 N N . GLN A 1 96 ? 7.224 -8.677 -0.384 1.00 94.62 96 GLN A N 1
ATOM 789 C CA . GLN A 1 96 ? 6.119 -8.613 -1.339 1.00 94.62 96 GLN A CA 1
ATOM 790 C C . GLN A 1 96 ? 4.769 -8.452 -0.627 1.00 94.62 96 GLN A C 1
ATOM 792 O O . GLN A 1 96 ? 4.028 -7.529 -0.962 1.00 94.62 96 GLN A O 1
ATOM 797 N N . SER A 1 97 ? 4.473 -9.273 0.386 1.00 94.94 97 SER A N 1
ATOM 798 C CA . SER A 1 97 ? 3.229 -9.161 1.160 1.00 94.94 97 SER A CA 1
ATOM 799 C C . SER A 1 97 ? 3.064 -7.779 1.798 1.00 94.94 97 SER A C 1
ATOM 801 O O . SER A 1 97 ? 1.978 -7.204 1.739 1.00 94.94 97 SER A O 1
ATOM 803 N N . ALA A 1 98 ? 4.137 -7.201 2.349 1.00 96.62 98 ALA A N 1
ATOM 804 C CA . ALA A 1 98 ? 4.103 -5.866 2.945 1.00 96.62 98 ALA A CA 1
ATOM 805 C C . ALA A 1 98 ? 3.729 -4.784 1.916 1.00 96.62 98 ALA A C 1
ATOM 807 O O . ALA A 1 98 ? 2.872 -3.941 2.187 1.00 96.62 98 ALA A O 1
ATOM 808 N N . VAL A 1 99 ? 4.297 -4.842 0.706 1.00 96.94 99 VAL A N 1
ATOM 809 C CA . VAL A 1 99 ? 3.916 -3.944 -0.401 1.00 96.94 99 VAL A CA 1
ATOM 810 C C . VAL A 1 99 ? 2.481 -4.170 -0.847 1.00 96.94 99 VAL A C 1
ATOM 812 O O . VAL A 1 99 ? 1.783 -3.200 -1.132 1.00 96.94 99 VAL A O 1
ATOM 815 N N . CYS A 1 100 ? 2.011 -5.417 -0.893 1.00 95.44 100 CYS A N 1
ATOM 816 C CA . CYS A 1 100 ? 0.625 -5.711 -1.245 1.00 95.44 100 CYS A CA 1
ATOM 817 C C . CYS A 1 100 ? -0.356 -5.089 -0.241 1.00 95.44 100 CYS A C 1
ATOM 819 O O . CYS A 1 100 ? -1.325 -4.461 -0.666 1.00 95.44 100 CYS A O 1
ATOM 821 N N . TYR A 1 101 ? -0.090 -5.189 1.067 1.00 97.06 101 TYR A N 1
ATOM 822 C CA . TYR A 1 101 ? -0.897 -4.520 2.094 1.00 97.06 101 TYR A CA 1
ATOM 823 C C . TYR A 1 101 ? -0.842 -2.993 1.971 1.00 97.06 101 TYR A C 1
ATOM 825 O O . TYR A 1 101 ? -1.894 -2.349 1.971 1.00 97.06 101 TYR A O 1
ATOM 833 N N . LEU A 1 102 ? 0.357 -2.424 1.798 1.00 97.69 102 LEU A N 1
ATOM 834 C CA . LEU A 1 102 ? 0.558 -0.988 1.586 1.00 97.69 102 LEU A CA 1
ATOM 835 C C . LEU A 1 102 ? -0.252 -0.481 0.388 1.00 97.69 102 LEU A C 1
ATOM 837 O O . LEU A 1 102 ? -1.074 0.420 0.529 1.00 97.69 102 LEU A O 1
ATOM 841 N N . CYS A 1 103 ? -0.057 -1.101 -0.775 1.00 97.00 103 CYS A N 1
ATOM 842 C CA . CYS A 1 103 ? -0.741 -0.777 -2.021 1.00 97.00 103 CYS A CA 1
ATOM 843 C C . CYS A 1 103 ? -2.263 -0.918 -1.894 1.00 97.00 103 CYS A C 1
ATOM 845 O O . CYS A 1 103 ? -3.015 -0.033 -2.305 1.00 97.00 103 CYS A O 1
ATOM 847 N N . SER A 1 104 ? -2.721 -2.014 -1.282 1.00 95.06 104 SER A N 1
ATOM 848 C CA . SER A 1 104 ? -4.140 -2.289 -1.067 1.00 95.06 104 SER A CA 1
ATOM 849 C C . SER A 1 104 ? -4.821 -1.185 -0.261 1.00 95.06 104 SER A C 1
ATOM 851 O O . SER A 1 104 ? -5.943 -0.794 -0.602 1.00 95.06 104 SER A O 1
ATOM 853 N N . LEU A 1 105 ? -4.134 -0.676 0.768 1.00 96.94 105 LEU A N 1
ATOM 854 C CA . LEU A 1 105 ? -4.618 0.418 1.593 1.00 96.94 105 LEU A CA 1
ATOM 855 C C . LEU A 1 105 ? -4.663 1.731 0.801 1.00 96.94 105 LEU A C 1
ATOM 857 O O . LEU A 1 105 ? -5.736 2.311 0.649 1.00 96.94 105 LEU A O 1
ATOM 861 N N . ILE A 1 106 ? -3.535 2.187 0.254 1.00 96.75 106 ILE A N 1
ATOM 862 C CA . ILE A 1 106 ? -3.442 3.509 -0.397 1.00 96.75 106 ILE A CA 1
ATOM 863 C C . ILE A 1 106 ? -4.301 3.620 -1.661 1.00 96.75 106 ILE A C 1
ATOM 865 O O . ILE A 1 106 ? -4.786 4.699 -1.991 1.00 96.75 106 ILE A O 1
ATOM 869 N N . ALA A 1 107 ? -4.554 2.507 -2.349 1.00 96.56 107 ALA A N 1
ATOM 870 C CA . ALA A 1 107 ? -5.431 2.489 -3.511 1.00 96.56 107 ALA A CA 1
ATOM 871 C C . ALA A 1 107 ? -6.923 2.611 -3.147 1.00 96.56 107 ALA A C 1
ATOM 873 O O . ALA A 1 107 ? -7.699 3.075 -3.977 1.00 96.56 107 ALA A O 1
ATOM 874 N N . ARG A 1 108 ? -7.350 2.201 -1.941 1.00 95.62 108 ARG A N 1
ATOM 875 C CA . ARG A 1 108 ? -8.782 2.096 -1.580 1.00 95.62 108 ARG A CA 1
ATOM 876 C C . ARG A 1 108 ? -9.230 2.994 -0.427 1.00 95.62 108 ARG A C 1
ATOM 878 O O . ARG A 1 108 ? -10.415 3.312 -0.333 1.00 95.62 108 ARG A O 1
ATOM 885 N N . ALA A 1 109 ? -8.329 3.380 0.468 1.00 96.31 109 ALA A N 1
ATOM 886 C CA . ALA A 1 109 ? -8.665 4.164 1.647 1.00 96.31 109 ALA A CA 1
ATOM 887 C C . ALA A 1 109 ? -8.979 5.618 1.274 1.00 96.31 109 ALA A C 1
ATOM 889 O O . ALA A 1 109 ? -8.094 6.389 0.900 1.00 96.31 109 ALA A O 1
ATOM 890 N N . LYS A 1 110 ? -10.250 6.002 1.433 1.00 95.69 110 LYS A N 1
ATOM 891 C CA . LYS A 1 110 ? -10.742 7.363 1.154 1.00 95.69 110 LYS A CA 1
ATOM 892 C C . LYS A 1 110 ? -10.186 8.420 2.110 1.00 95.69 110 LYS A C 1
ATOM 894 O O . LYS A 1 110 ? -10.143 9.590 1.755 1.00 95.69 110 LYS A O 1
ATOM 899 N N . TYR A 1 111 ? -9.773 8.012 3.309 1.00 96.00 111 TYR A N 1
ATOM 900 C CA . TYR A 1 111 ? -9.174 8.900 4.306 1.00 96.00 111 TYR A CA 1
ATOM 901 C C . TYR A 1 111 ? -7.704 9.234 4.008 1.00 96.00 111 TYR A C 1
ATOM 903 O O . TYR A 1 111 ? -7.150 10.143 4.618 1.00 96.00 111 TYR A O 1
ATOM 911 N N . ILE A 1 112 ? -7.063 8.531 3.065 1.00 97.25 112 ILE A N 1
ATOM 912 C CA . ILE A 1 112 ? -5.702 8.850 2.628 1.00 97.25 112 ILE A CA 1
ATOM 913 C C . ILE A 1 112 ? -5.779 9.885 1.513 1.00 97.25 112 ILE A C 1
ATOM 915 O O . ILE A 1 112 ? -6.353 9.632 0.447 1.00 97.25 112 ILE A O 1
ATOM 919 N N . SER A 1 113 ? -5.166 11.044 1.756 1.00 96.50 113 SER A N 1
ATOM 920 C CA . SER A 1 113 ? -5.144 12.144 0.795 1.00 96.50 113 SER A CA 1
ATOM 921 C C . SER A 1 113 ? -4.450 11.740 -0.507 1.00 96.50 113 SER A C 1
ATOM 923 O O . SER A 1 113 ? -3.468 10.994 -0.507 1.00 96.50 113 SER A O 1
ATOM 925 N N . THR A 1 114 ? -4.911 12.283 -1.633 1.00 96.75 114 THR A N 1
ATOM 926 C CA . THR A 1 114 ? -4.275 12.061 -2.941 1.00 96.75 114 THR A CA 1
ATOM 927 C C . THR A 1 114 ? -2.808 12.512 -2.938 1.00 96.75 114 THR A C 1
ATOM 929 O O . THR A 1 114 ? -1.973 11.902 -3.600 1.00 96.75 114 THR A O 1
ATOM 932 N N . ARG A 1 115 ? -2.455 13.528 -2.133 1.00 95.81 115 ARG A N 1
ATOM 933 C CA . ARG A 1 115 ? -1.066 13.975 -1.961 1.00 95.81 115 ARG A CA 1
ATOM 934 C C . ARG A 1 115 ? -0.213 12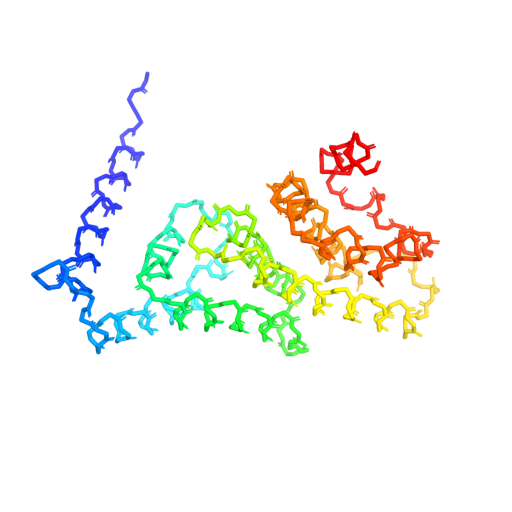.908 -1.269 1.00 95.81 115 ARG A C 1
ATOM 936 O O . ARG A 1 115 ? 0.865 12.601 -1.762 1.00 95.81 115 ARG A O 1
ATOM 943 N N . SER A 1 116 ? -0.716 12.293 -0.197 1.00 95.94 116 SER A N 1
ATOM 944 C CA . SER A 1 116 ? -0.044 11.172 0.478 1.00 95.94 116 SER A CA 1
ATOM 945 C C . SER A 1 116 ? 0.152 9.985 -0.469 1.00 95.94 116 SER A C 1
ATOM 947 O O . SER A 1 116 ? 1.228 9.390 -0.475 1.00 95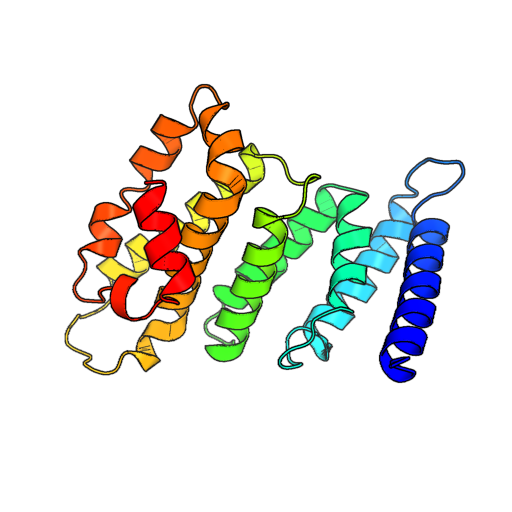.94 116 SER A O 1
ATOM 949 N N . VAL A 1 117 ? -0.843 9.685 -1.320 1.00 97.19 117 VAL A N 1
ATOM 950 C CA . VAL A 1 117 ? -0.729 8.656 -2.372 1.00 97.19 117 VAL A CA 1
ATOM 951 C C . VAL A 1 117 ? 0.415 8.971 -3.337 1.00 97.19 117 VAL A C 1
ATOM 953 O O . VAL A 1 117 ? 1.216 8.085 -3.630 1.00 97.19 117 VAL A O 1
ATOM 956 N N . LEU A 1 118 ? 0.531 10.212 -3.817 1.00 97.19 118 LEU A N 1
ATOM 957 C CA . LEU A 1 118 ? 1.631 10.603 -4.705 1.00 97.19 118 LEU A CA 1
ATOM 958 C C . LEU A 1 118 ? 2.993 10.484 -4.011 1.00 97.19 118 LEU A C 1
ATOM 960 O O . LEU A 1 118 ? 3.907 9.910 -4.595 1.00 97.19 118 LEU A O 1
ATOM 964 N N . THR A 1 119 ? 3.116 10.941 -2.762 1.00 96.44 119 THR A N 1
ATOM 965 C CA . THR A 1 119 ? 4.373 10.872 -1.998 1.00 96.44 119 THR A CA 1
ATOM 966 C C . THR A 1 119 ? 4.861 9.435 -1.820 1.00 96.44 119 THR A C 1
ATOM 968 O O . THR A 1 119 ? 6.017 9.135 -2.110 1.00 96.44 119 THR A O 1
ATOM 971 N N . ILE A 1 120 ? 3.993 8.518 -1.380 1.00 96.75 120 ILE A N 1
ATOM 972 C CA . ILE A 1 120 ? 4.399 7.117 -1.196 1.00 96.75 120 ILE A CA 1
ATOM 973 C C . ILE A 1 120 ? 4.677 6.425 -2.536 1.00 96.75 120 ILE A C 1
ATOM 975 O O . ILE A 1 120 ? 5.589 5.607 -2.627 1.00 96.75 120 ILE A O 1
ATOM 979 N N . THR A 1 121 ? 3.945 6.783 -3.596 1.00 97.38 121 THR A N 1
ATOM 980 C CA . THR A 1 121 ? 4.189 6.241 -4.941 1.00 97.38 121 THR A CA 1
ATOM 981 C C . THR A 1 121 ? 5.517 6.746 -5.507 1.00 97.38 121 THR A C 1
ATOM 983 O O . THR A 1 121 ? 6.242 5.970 -6.122 1.00 97.38 121 THR A O 1
ATOM 986 N N . GLN A 1 122 ? 5.904 7.995 -5.231 1.00 97.38 122 GLN A N 1
ATOM 987 C CA . GLN A 1 122 ? 7.226 8.516 -5.583 1.00 97.38 122 GLN A CA 1
ATOM 988 C C . GLN A 1 122 ? 8.343 7.693 -4.925 1.00 97.38 122 GLN A C 1
ATOM 990 O O . GLN A 1 122 ? 9.267 7.277 -5.615 1.00 97.38 122 GLN A O 1
ATOM 995 N N . LEU A 1 123 ? 8.219 7.359 -3.633 1.00 97.19 123 LEU A N 1
ATOM 996 C CA . LEU A 1 123 ? 9.194 6.499 -2.943 1.00 97.19 123 LEU A CA 1
ATOM 997 C C . LEU A 1 123 ? 9.332 5.119 -3.610 1.00 97.19 123 LEU A C 1
ATOM 999 O O . LEU A 1 123 ? 10.437 4.590 -3.741 1.00 97.19 123 LEU A O 1
ATOM 1003 N N . MET A 1 124 ? 8.216 4.543 -4.067 1.00 98.00 124 MET A N 1
ATOM 1004 C CA . MET A 1 124 ? 8.211 3.293 -4.833 1.00 98.00 124 MET A CA 1
ATOM 1005 C C . MET A 1 124 ? 8.926 3.441 -6.183 1.00 98.00 124 MET A C 1
ATOM 1007 O O . MET A 1 124 ? 9.718 2.578 -6.562 1.00 98.00 124 MET A O 1
ATOM 1011 N N . VAL A 1 125 ? 8.666 4.535 -6.903 1.00 97.81 125 VAL A N 1
ATOM 1012 C CA . VAL A 1 125 ? 9.286 4.846 -8.200 1.00 97.81 125 VAL A CA 1
ATOM 1013 C C . VAL A 1 125 ? 10.793 5.052 -8.062 1.00 97.81 125 VAL A C 1
ATOM 1015 O O . VAL A 1 125 ? 11.558 4.487 -8.845 1.00 97.81 125 VAL A O 1
ATOM 1018 N N . ASP A 1 126 ? 11.234 5.797 -7.051 1.00 97.38 126 ASP A N 1
ATOM 1019 C CA . ASP A 1 126 ? 12.654 6.036 -6.782 1.00 97.38 126 ASP A CA 1
ATOM 1020 C C . ASP A 1 126 ? 13.385 4.720 -6.495 1.00 97.38 126 ASP A C 1
ATOM 1022 O O . ASP A 1 126 ? 14.468 4.460 -7.032 1.00 97.38 126 ASP A O 1
ATOM 1026 N N . TRP A 1 127 ? 12.753 3.838 -5.713 1.00 97.31 127 TRP A N 1
ATOM 1027 C CA . TRP A 1 127 ? 13.271 2.498 -5.458 1.00 97.31 127 TRP A CA 1
ATOM 1028 C C . TRP A 1 127 ? 13.386 1.672 -6.749 1.00 97.31 127 TRP A C 1
ATOM 1030 O O . TRP A 1 127 ? 14.409 1.018 -6.957 1.00 97.31 127 TRP A O 1
ATOM 1040 N N . LEU A 1 128 ? 12.395 1.731 -7.652 1.00 96.94 128 LEU A N 1
ATOM 1041 C CA . LEU A 1 128 ? 12.448 1.033 -8.944 1.00 96.94 128 LEU A CA 1
ATOM 1042 C C . LEU A 1 128 ? 13.573 1.543 -9.847 1.00 96.94 128 LEU A C 1
ATOM 1044 O O . LEU A 1 128 ? 14.281 0.731 -10.441 1.00 96.94 128 LEU A O 1
ATOM 1048 N N . HIS A 1 129 ? 13.765 2.861 -9.956 1.00 96.31 129 HIS A N 1
ATOM 1049 C CA . HIS A 1 129 ? 14.862 3.420 -10.759 1.00 96.31 129 HIS A CA 1
ATOM 1050 C C . HIS A 1 129 ? 16.225 3.002 -10.209 1.00 96.31 129 HIS A C 1
ATOM 1052 O O . HIS A 1 129 ? 17.096 2.595 -10.979 1.00 96.31 129 HIS A O 1
ATOM 1058 N N . SER A 1 130 ? 16.389 3.035 -8.883 1.00 95.44 130 SER A N 1
ATOM 1059 C CA . SER A 1 130 ? 17.594 2.533 -8.219 1.00 95.44 130 SER A CA 1
ATOM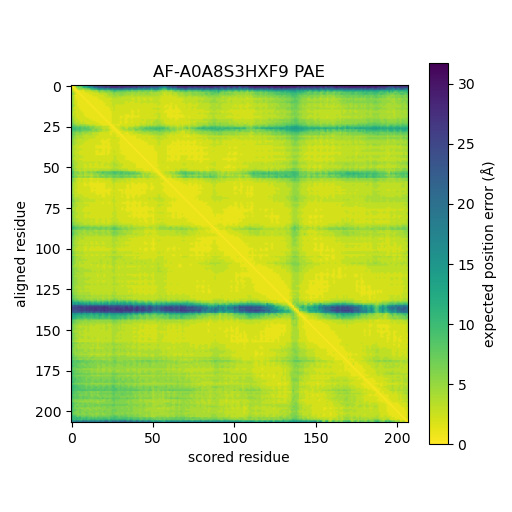 1060 C C . SER A 1 130 ? 17.820 1.046 -8.517 1.00 95.44 130 SER A C 1
ATOM 1062 O O . SER A 1 130 ? 18.911 0.654 -8.940 1.00 95.44 130 SER A O 1
ATOM 1064 N N . TYR A 1 131 ? 16.770 0.224 -8.422 1.00 94.31 131 TYR A N 1
ATOM 1065 C CA . TYR A 1 131 ? 16.837 -1.203 -8.735 1.00 94.31 131 TYR A CA 1
ATOM 1066 C C . TYR A 1 131 ? 17.276 -1.461 -10.184 1.00 94.31 131 TYR A C 1
ATOM 1068 O O . TYR A 1 131 ? 18.198 -2.238 -10.418 1.00 94.31 131 TYR A O 1
ATOM 1076 N N . VAL A 1 132 ? 16.679 -0.772 -11.162 1.00 93.00 132 VAL A N 1
ATOM 1077 C CA . VAL A 1 132 ? 17.039 -0.915 -12.586 1.00 93.00 132 VAL A CA 1
ATOM 1078 C C . VAL A 1 132 ? 18.479 -0.471 -12.851 1.00 93.00 132 VAL A C 1
ATOM 1080 O O . VAL A 1 132 ? 19.162 -1.092 -13.656 1.00 93.00 132 VAL A O 1
ATOM 1083 N N . SER A 1 133 ? 18.964 0.576 -12.176 1.00 91.31 133 SER A N 1
ATOM 1084 C CA . SER A 1 133 ? 20.341 1.065 -12.360 1.00 91.31 133 SER A CA 1
ATOM 1085 C C . SER A 1 133 ? 21.425 0.147 -11.786 1.00 91.31 133 SER A C 1
ATOM 1087 O O . SER A 1 133 ? 22.562 0.199 -12.242 1.00 91.31 133 SER A O 1
ATOM 1089 N N . THR A 1 134 ? 21.083 -0.671 -10.790 1.00 88.56 134 THR A N 1
ATOM 1090 C CA . THR A 1 134 ? 22.035 -1.517 -10.048 1.00 88.56 134 THR A CA 1
ATOM 1091 C C . THR A 1 134 ? 21.953 -2.993 -10.426 1.00 88.56 134 THR A C 1
ATOM 1093 O O . THR A 1 134 ? 22.858 -3.761 -10.110 1.00 88.56 134 THR A O 1
ATOM 1096 N N . THR A 1 135 ? 20.878 -3.406 -11.097 1.00 84.62 135 THR A N 1
ATOM 1097 C CA . THR A 1 135 ? 20.670 -4.799 -11.494 1.00 84.62 135 THR A CA 1
ATOM 1098 C C . THR A 1 135 ? 21.414 -5.101 -12.789 1.00 84.62 135 THR A C 1
ATOM 1100 O O . THR A 1 135 ? 21.079 -4.571 -13.845 1.00 84.62 135 THR A O 1
ATOM 1103 N N . GLU A 1 136 ? 22.380 -6.013 -12.722 1.00 68.88 136 GLU A N 1
ATOM 1104 C CA . GLU A 1 136 ? 22.964 -6.630 -13.912 1.00 68.88 136 GLU A CA 1
ATOM 1105 C C . GLU A 1 136 ? 21.906 -7.497 -14.602 1.00 68.88 136 GLU A C 1
ATOM 1107 O O . GLU A 1 136 ? 21.346 -8.421 -14.007 1.00 68.88 136 GLU A O 1
ATOM 1112 N N . THR A 1 137 ? 21.622 -7.220 -15.871 1.00 63.62 137 THR A N 1
ATOM 1113 C CA . THR A 1 137 ? 20.504 -7.831 -16.603 1.00 63.62 137 THR A CA 1
ATOM 1114 C C . THR A 1 137 ? 20.737 -9.291 -17.020 1.00 63.62 137 THR A C 1
ATOM 1116 O O . THR A 1 137 ? 19.868 -9.933 -17.607 1.00 63.62 137 THR A O 1
ATOM 1119 N N . ASN A 1 138 ? 21.877 -9.871 -16.635 1.00 59.19 138 ASN A N 1
ATOM 1120 C CA . ASN A 1 138 ? 22.296 -11.221 -17.010 1.00 59.19 138 ASN A CA 1
ATOM 1121 C C . ASN A 1 138 ? 21.618 -12.353 -16.212 1.00 59.19 138 ASN A C 1
ATOM 1123 O O . ASN A 1 138 ? 21.903 -13.528 -16.456 1.00 59.19 138 ASN A O 1
ATOM 1127 N N . SER A 1 139 ? 20.729 -12.063 -15.253 1.00 61.94 139 SER A N 1
ATOM 1128 C CA . SER A 1 139 ? 20.004 -13.116 -14.531 1.00 61.94 139 SER A CA 1
ATOM 1129 C C . SER A 1 139 ? 18.691 -13.488 -15.215 1.00 61.94 139 SER A C 1
ATOM 1131 O O . SER A 1 139 ? 17.678 -12.814 -15.063 1.00 61.94 139 SER A O 1
ATOM 1133 N N . SER A 1 140 ? 18.675 -14.643 -15.880 1.00 65.00 140 SER A N 1
ATOM 1134 C CA . SER A 1 140 ? 17.494 -15.205 -16.553 1.00 65.00 140 SER A CA 1
ATOM 1135 C C . SER A 1 140 ? 16.348 -15.625 -15.618 1.00 65.00 140 SER A C 1
ATOM 1137 O O . SER A 1 140 ? 15.272 -15.980 -16.098 1.00 65.00 140 SER A O 1
ATOM 1139 N N . ASN A 1 141 ? 16.551 -15.617 -14.295 1.00 83.94 141 ASN A N 1
ATOM 1140 C CA . ASN A 1 141 ? 15.567 -16.106 -13.332 1.00 83.94 141 ASN A CA 1
ATOM 1141 C C . ASN A 1 141 ? 14.683 -14.966 -12.778 1.00 83.94 141 ASN A C 1
ATOM 1143 O O . ASN A 1 141 ? 15.133 -14.242 -11.882 1.00 83.94 141 ASN A O 1
ATOM 1147 N N . PRO A 1 142 ? 13.408 -14.853 -13.205 1.00 82.88 142 PRO A N 1
ATOM 1148 C CA . PRO A 1 142 ? 12.499 -13.799 -12.747 1.00 82.88 142 PRO A CA 1
ATOM 1149 C C . PRO A 1 142 ? 12.219 -13.854 -11.239 1.00 82.88 142 PRO A C 1
ATOM 1151 O O . PRO A 1 142 ? 11.924 -12.826 -10.632 1.00 82.88 142 PRO A O 1
ATOM 1154 N N . ASN A 1 143 ? 12.388 -15.013 -10.590 1.00 86.00 143 ASN A N 1
ATOM 1155 C CA . ASN A 1 143 ? 12.161 -15.148 -9.149 1.00 86.00 143 ASN A CA 1
ATOM 1156 C C . ASN A 1 143 ? 13.152 -14.328 -8.305 1.00 86.00 143 ASN A C 1
ATOM 1158 O O . ASN A 1 143 ? 12.884 -14.047 -7.139 1.00 86.00 143 ASN A O 1
ATOM 1162 N N . ARG A 1 144 ? 14.287 -13.904 -8.880 1.00 87.12 144 ARG A N 1
ATOM 1163 C CA . ARG A 1 144 ? 15.244 -13.008 -8.207 1.00 87.12 144 ARG A CA 1
ATOM 1164 C C . ARG A 1 144 ? 14.762 -11.555 -8.155 1.00 87.12 144 ARG A C 1
ATOM 1166 O O . ARG A 1 144 ? 15.265 -10.778 -7.347 1.00 87.12 144 ARG A O 1
ATOM 1173 N N . HIS A 1 145 ? 13.776 -11.207 -8.980 1.00 90.81 145 HIS A N 1
ATOM 1174 C CA . HIS A 1 145 ? 13.239 -9.856 -9.131 1.00 90.81 145 HIS A CA 1
ATOM 1175 C C . HIS A 1 145 ? 11.814 -9.724 -8.563 1.00 90.81 145 HIS A C 1
ATOM 1177 O O . HIS A 1 145 ? 11.119 -8.754 -8.853 1.00 90.81 145 HIS A O 1
ATOM 1183 N N . LEU A 1 146 ? 11.367 -10.663 -7.716 1.00 90.69 146 LEU A N 1
ATOM 1184 C CA . LEU A 1 146 ? 10.028 -10.637 -7.106 1.00 90.69 146 LEU A CA 1
ATOM 1185 C C . LEU A 1 146 ? 9.686 -9.297 -6.421 1.00 90.69 146 LEU A C 1
ATOM 1187 O O . LEU A 1 146 ? 8.618 -8.756 -6.713 1.00 90.69 146 LEU A O 1
ATOM 1191 N N . PRO A 1 147 ? 10.563 -8.694 -5.586 1.00 93.31 147 PRO A N 1
ATOM 1192 C CA . PRO A 1 147 ? 10.288 -7.379 -5.000 1.00 93.31 147 PRO A CA 1
ATOM 1193 C C . PRO A 1 147 ? 10.101 -6.268 -6.046 1.00 93.31 147 PRO A C 1
ATOM 1195 O O . PRO A 1 147 ? 9.279 -5.376 -5.850 1.00 93.31 147 PRO A O 1
ATOM 1198 N N . PHE A 1 148 ? 10.825 -6.341 -7.168 1.00 94.88 148 PHE A N 1
ATOM 1199 C CA . PHE A 1 148 ? 10.690 -5.397 -8.277 1.00 94.88 148 PHE A CA 1
ATOM 1200 C C . PHE A 1 148 ? 9.326 -5.520 -8.952 1.00 94.88 148 PHE A C 1
ATOM 1202 O O . PHE A 1 148 ? 8.600 -4.530 -9.048 1.00 94.88 148 PHE A O 1
ATOM 1209 N N . TYR A 1 149 ? 8.919 -6.737 -9.321 1.00 95.38 149 TYR A N 1
ATOM 1210 C CA . TYR A 1 149 ? 7.602 -6.959 -9.920 1.00 95.38 149 TYR A CA 1
ATOM 1211 C C . TYR A 1 149 ? 6.455 -6.602 -8.967 1.00 95.38 149 TYR A C 1
ATOM 1213 O O . TYR A 1 149 ? 5.447 -6.054 -9.410 1.00 95.38 149 TYR A O 1
ATOM 1221 N N . ALA A 1 150 ? 6.622 -6.832 -7.661 1.00 95.94 150 ALA A N 1
ATOM 1222 C CA . ALA A 1 150 ? 5.639 -6.447 -6.652 1.00 95.94 150 ALA A CA 1
ATOM 1223 C C . ALA A 1 150 ? 5.405 -4.928 -6.610 1.00 95.94 150 ALA A C 1
ATOM 1225 O O . ALA A 1 150 ? 4.254 -4.488 -6.596 1.00 95.94 150 ALA A O 1
ATOM 1226 N N . ILE A 1 151 ? 6.472 -4.121 -6.637 1.00 97.56 151 ILE A N 1
ATOM 1227 C CA . ILE A 1 151 ? 6.354 -2.657 -6.664 1.00 97.56 151 ILE A CA 1
ATOM 1228 C C . ILE A 1 151 ? 5.798 -2.165 -8.003 1.00 97.56 151 ILE A C 1
ATOM 1230 O O . ILE A 1 151 ? 4.927 -1.295 -8.006 1.00 97.56 151 ILE A O 1
ATOM 1234 N N . CYS A 1 152 ? 6.235 -2.731 -9.134 1.00 97.00 152 CYS A N 1
ATOM 1235 C CA . CYS A 1 152 ? 5.645 -2.396 -10.431 1.00 97.00 152 CYS A CA 1
ATOM 1236 C C . CYS A 1 152 ? 4.131 -2.621 -10.404 1.00 97.00 152 CYS A C 1
ATOM 1238 O O . CYS A 1 152 ? 3.370 -1.699 -10.686 1.00 97.00 152 CYS A O 1
ATOM 1240 N N . GLN A 1 153 ? 3.687 -3.806 -9.980 1.00 96.62 153 GLN A N 1
ATOM 1241 C CA . GLN A 1 153 ? 2.267 -4.117 -9.864 1.00 96.62 153 GLN A CA 1
ATOM 1242 C C . GLN A 1 153 ? 1.538 -3.169 -8.906 1.00 96.62 153 GLN A C 1
ATOM 1244 O O . GLN A 1 153 ? 0.417 -2.759 -9.205 1.00 96.62 153 GLN A O 1
ATOM 1249 N N . ALA A 1 154 ? 2.166 -2.794 -7.787 1.00 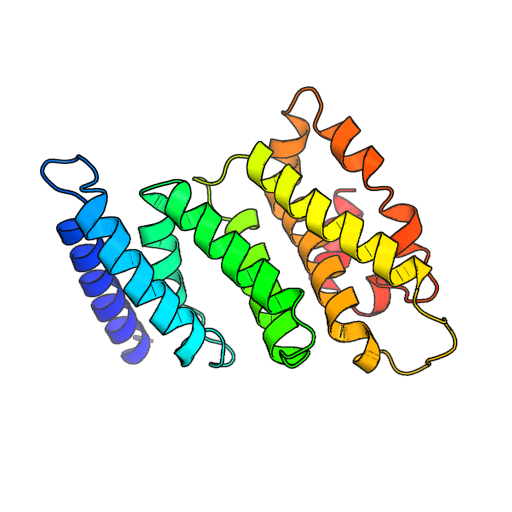97.38 154 ALA A N 1
ATOM 1250 C CA . ALA A 1 154 ? 1.591 -1.852 -6.838 1.00 97.38 154 ALA A CA 1
ATOM 1251 C C . ALA A 1 154 ? 1.329 -0.477 -7.470 1.00 97.38 154 ALA A C 1
ATOM 1253 O O . ALA A 1 154 ? 0.229 0.052 -7.329 1.00 97.38 154 ALA A O 1
ATOM 1254 N N . ILE A 1 155 ? 2.288 0.076 -8.215 1.00 97.06 155 ILE A N 1
ATOM 1255 C CA . ILE A 1 155 ? 2.132 1.373 -8.894 1.00 97.06 155 ILE A CA 1
ATOM 1256 C C . ILE A 1 155 ? 1.018 1.313 -9.942 1.00 97.06 155 ILE A C 1
ATOM 1258 O O . ILE A 1 155 ? 0.156 2.193 -9.968 1.00 97.06 155 ILE A O 1
ATOM 1262 N N . LEU A 1 156 ? 0.986 0.256 -10.765 1.00 95.56 156 LEU A N 1
ATOM 1263 C CA . LEU A 1 156 ? -0.082 0.069 -11.755 1.00 95.56 156 LEU A CA 1
ATOM 1264 C C . LEU A 1 156 ? -1.455 -0.001 -11.072 1.00 95.56 156 LEU A C 1
ATOM 1266 O O . LEU A 1 156 ? -2.410 0.631 -11.518 1.00 95.56 156 LEU A O 1
ATOM 1270 N N . TYR A 1 157 ? -1.546 -0.732 -9.960 1.00 96.75 157 TYR A N 1
ATOM 1271 C CA . TYR A 1 157 ? -2.774 -0.876 -9.188 1.00 96.75 157 TYR A CA 1
ATOM 1272 C C . TYR A 1 157 ? -3.240 0.451 -8.570 1.00 96.75 157 TYR A C 1
ATOM 1274 O O . TYR A 1 157 ? -4.414 0.799 -8.675 1.00 96.75 157 TYR A O 1
ATOM 1282 N N . ILE A 1 158 ? -2.330 1.232 -7.981 1.00 96.56 158 ILE A N 1
ATOM 1283 C CA . ILE A 1 158 ? -2.633 2.566 -7.438 1.00 96.56 158 ILE A CA 1
ATOM 1284 C C . ILE A 1 158 ? -3.175 3.475 -8.536 1.00 96.56 158 ILE A C 1
ATOM 1286 O O . ILE A 1 158 ? -4.199 4.127 -8.335 1.00 96.56 158 ILE A O 1
ATOM 1290 N N . PHE A 1 159 ? -2.525 3.486 -9.703 1.00 94.31 159 PHE A N 1
ATOM 1291 C CA . PHE A 1 159 ? -2.959 4.297 -10.835 1.00 94.31 159 PHE A CA 1
ATOM 1292 C C . PHE A 1 159 ? -4.377 3.919 -11.276 1.00 94.31 159 PHE A C 1
ATOM 1294 O O . PHE A 1 159 ? -5.242 4.789 -11.354 1.00 94.31 159 PHE A O 1
ATOM 1301 N N . ILE A 1 160 ? -4.669 2.623 -11.443 1.00 95.06 160 ILE A N 1
ATOM 1302 C CA . ILE A 1 160 ? -6.012 2.147 -11.819 1.00 95.06 160 ILE A CA 1
ATOM 1303 C C . ILE A 1 160 ? -7.095 2.707 -10.885 1.00 95.06 160 ILE A C 1
ATOM 1305 O O . ILE A 1 160 ? -8.133 3.153 -11.366 1.00 95.06 160 ILE A O 1
ATOM 1309 N N . TYR A 1 161 ? -6.856 2.747 -9.572 1.00 96.06 161 TYR A N 1
ATOM 1310 C CA . TYR A 1 161 ? -7.871 3.183 -8.604 1.00 96.06 161 TYR A CA 1
ATOM 1311 C C . TYR A 1 161 ? -7.890 4.688 -8.318 1.00 96.06 161 TYR A C 1
ATOM 1313 O O . TYR A 1 161 ? -8.948 5.217 -7.986 1.00 96.06 161 TYR A O 1
ATOM 1321 N N . ARG A 1 162 ? -6.756 5.388 -8.431 1.00 96.12 162 ARG A N 1
ATOM 1322 C CA . ARG A 1 162 ? -6.630 6.798 -8.016 1.00 96.12 162 ARG A CA 1
ATOM 1323 C C . ARG A 1 162 ? -6.404 7.773 -9.179 1.00 96.12 162 ARG A C 1
ATOM 1325 O O . ARG A 1 162 ? -6.360 8.974 -8.927 1.00 96.12 162 ARG A O 1
ATOM 1332 N N . HIS A 1 163 ? -6.311 7.319 -10.437 1.00 94.44 163 HIS A N 1
ATOM 1333 C CA . HIS A 1 163 ? -6.026 8.189 -11.596 1.00 94.44 163 HIS A CA 1
ATOM 1334 C C . HIS A 1 163 ? -6.979 9.389 -11.716 1.00 94.44 163 HIS A C 1
ATOM 1336 O O . HIS A 1 163 ? -6.519 10.500 -11.962 1.00 94.44 163 HIS A O 1
ATOM 1342 N N . HIS A 1 164 ? -8.286 9.213 -11.482 1.00 95.12 164 HIS A N 1
ATOM 1343 C CA . HIS A 1 164 ? -9.244 10.326 -11.516 1.00 95.12 164 HIS A CA 1
ATOM 1344 C C . HIS A 1 164 ? -8.969 11.390 -10.448 1.00 95.12 164 HIS A C 1
ATOM 1346 O O . HIS A 1 164 ? -9.128 12.578 -10.711 1.00 95.12 164 HIS A O 1
ATOM 1352 N N . GLU A 1 165 ? -8.588 10.982 -9.237 1.00 95.88 165 GLU A N 1
ATOM 1353 C CA . GLU A 1 165 ? -8.249 11.918 -8.163 1.00 95.88 165 GLU A CA 1
ATOM 1354 C C . GLU A 1 165 ? -6.925 12.622 -8.446 1.00 95.88 165 GLU A C 1
ATOM 1356 O O . GLU A 1 165 ? -6.817 13.828 -8.246 1.00 95.88 165 GLU A O 1
ATOM 1361 N N . ILE A 1 166 ? -5.943 11.882 -8.963 1.00 95.81 166 ILE A N 1
ATOM 1362 C CA . ILE A 1 166 ? -4.643 12.428 -9.354 1.00 95.81 166 ILE A CA 1
ATOM 1363 C C . ILE A 1 166 ? -4.821 13.470 -10.463 1.00 95.81 166 ILE A C 1
ATOM 1365 O O . ILE A 1 166 ? -4.293 14.568 -10.346 1.00 95.81 166 ILE A O 1
ATOM 1369 N N . ALA A 1 167 ? -5.623 13.184 -11.491 1.00 95.38 167 ALA A N 1
ATOM 1370 C CA . ALA A 1 167 ? -5.877 14.109 -12.598 1.00 95.38 167 ALA A CA 1
ATOM 1371 C C . ALA A 1 167 ? -6.600 15.404 -12.177 1.00 95.38 167 ALA A C 1
ATOM 1373 O O . ALA A 1 167 ? -6.558 16.391 -12.906 1.00 95.38 167 ALA A O 1
ATOM 1374 N N . ARG A 1 168 ? -7.266 15.416 -11.014 1.00 96.62 168 ARG A N 1
ATOM 1375 C CA . ARG A 1 168 ? -7.903 16.618 -10.448 1.00 96.62 168 ARG A CA 1
ATOM 1376 C C . ARG A 1 168 ? -6.929 17.510 -9.680 1.00 96.62 168 ARG A C 1
ATOM 1378 O O . ARG A 1 168 ? -7.282 18.648 -9.382 1.00 96.62 168 ARG A O 1
ATOM 1385 N N . LEU A 1 169 ? -5.742 17.013 -9.326 1.00 96.44 169 LEU A N 1
ATOM 1386 C CA . LEU A 1 169 ? -4.709 17.846 -8.718 1.00 96.44 169 LEU A CA 1
ATOM 1387 C C . LEU A 1 169 ? -4.096 18.773 -9.780 1.00 96.44 169 LEU A C 1
ATOM 1389 O O . LEU A 1 169 ? -3.815 18.296 -10.881 1.00 96.44 169 LEU A O 1
ATOM 1393 N N . PRO A 1 170 ? -3.822 20.053 -9.459 1.00 96.06 170 PRO A N 1
ATOM 1394 C CA . PRO A 1 170 ? -3.246 21.004 -10.418 1.00 96.06 170 PRO A CA 1
ATOM 1395 C C . PRO A 1 170 ? -1.940 20.517 -11.060 1.00 96.06 170 PRO A C 1
ATOM 1397 O O . PRO A 1 170 ? -1.699 20.754 -12.236 1.00 96.06 170 PRO A O 1
ATOM 1400 N N . ASP A 1 171 ? -1.125 19.807 -10.282 1.00 96.06 171 ASP A N 1
ATOM 1401 C CA . ASP A 1 171 ? 0.191 19.279 -10.641 1.00 96.06 171 ASP A CA 1
ATOM 1402 C C . ASP A 1 171 ? 0.202 17.748 -10.806 1.00 96.06 171 ASP A C 1
ATOM 1404 O O . ASP A 1 171 ? 1.263 17.138 -10.937 1.00 96.06 171 ASP A O 1
ATOM 1408 N N . GLY A 1 172 ? -0.962 17.088 -10.783 1.00 94.56 172 GLY A N 1
ATOM 1409 C CA . GLY A 1 172 ? -1.037 15.626 -10.708 1.00 94.56 172 GLY A CA 1
ATOM 1410 C C . GLY A 1 172 ? -0.486 14.917 -11.945 1.00 94.56 172 GLY A C 1
ATOM 1411 O O . GLY A 1 172 ? 0.310 13.987 -11.822 1.00 94.56 172 GLY A O 1
ATOM 1412 N N . ILE A 1 173 ? -0.863 15.378 -13.141 1.00 93.00 173 ILE A N 1
ATOM 1413 C CA . ILE A 1 173 ? -0.385 14.803 -14.412 1.00 93.00 173 ILE A CA 1
ATOM 1414 C C . ILE A 1 173 ? 1.119 15.046 -14.585 1.00 93.00 173 ILE A C 1
ATOM 1416 O O . ILE A 1 173 ? 1.849 14.144 -15.004 1.00 93.00 173 ILE A O 1
ATOM 1420 N N . GLU A 1 174 ? 1.594 16.241 -14.229 1.00 95.50 174 GLU A N 1
ATOM 1421 C CA . GLU A 1 174 ? 3.018 16.575 -14.266 1.00 95.50 174 GLU A CA 1
ATOM 1422 C C . GLU A 1 174 ? 3.814 15.672 -13.314 1.00 95.50 174 GLU A C 1
ATOM 1424 O O . GLU A 1 174 ? 4.798 15.059 -13.730 1.00 95.50 174 GLU A O 1
ATOM 1429 N N . THR A 1 175 ? 3.331 15.502 -12.079 1.00 94.94 175 THR A N 1
ATOM 1430 C CA . THR A 1 175 ? 3.949 14.628 -11.070 1.00 94.94 175 THR A CA 1
ATOM 1431 C C . THR A 1 175 ? 4.086 13.194 -11.586 1.00 94.94 175 THR A C 1
ATOM 1433 O O . THR A 1 175 ? 5.170 12.617 -11.536 1.00 94.94 175 THR A O 1
ATOM 1436 N N . VAL A 1 176 ? 3.015 12.618 -12.146 1.00 94.06 176 VAL A N 1
ATOM 1437 C CA . VAL A 1 176 ? 3.051 11.253 -12.703 1.00 94.06 176 VAL A CA 1
ATOM 1438 C C . VAL A 1 176 ? 3.994 11.157 -13.905 1.00 94.06 176 VAL A C 1
ATOM 1440 O O . VAL A 1 176 ? 4.709 10.167 -14.058 1.00 94.06 176 VAL A O 1
ATOM 1443 N N . SER A 1 177 ? 4.052 12.188 -14.749 1.00 92.56 177 SER A N 1
ATOM 1444 C CA . SER A 1 177 ? 4.955 12.215 -15.908 1.00 92.56 177 SER A CA 1
ATOM 1445 C C . SER A 1 177 ? 6.430 12.188 -15.484 1.00 92.56 177 SER A C 1
ATOM 1447 O O . SER A 1 177 ? 7.259 11.533 -16.125 1.00 92.56 177 SER A O 1
ATOM 1449 N N . GLN A 1 178 ? 6.763 12.830 -14.360 1.00 95.00 178 GLN A N 1
ATOM 1450 C CA . GLN A 1 178 ? 8.112 12.830 -13.789 1.00 95.00 178 GLN A CA 1
ATOM 1451 C C . GLN A 1 178 ? 8.547 11.456 -13.256 1.00 95.00 178 GLN A C 1
ATOM 1453 O O . GLN A 1 178 ? 9.749 11.202 -13.161 1.00 95.00 178 GLN A O 1
ATOM 1458 N N . TRP A 1 179 ? 7.617 10.523 -13.012 1.00 95.19 179 TRP A N 1
ATOM 1459 C CA . TRP A 1 179 ? 7.956 9.154 -12.605 1.00 95.19 179 TRP A CA 1
ATOM 1460 C C . TRP A 1 179 ? 8.711 8.367 -13.676 1.00 95.19 179 TRP A C 1
ATOM 1462 O O . TRP A 1 179 ? 9.367 7.374 -13.356 1.00 95.19 179 TRP A O 1
ATOM 1472 N N . ARG A 1 180 ? 8.646 8.791 -14.949 1.00 93.81 180 ARG A N 1
ATOM 1473 C CA . ARG A 1 180 ? 9.353 8.153 -16.076 1.00 93.81 180 ARG A CA 1
ATOM 1474 C C . ARG A 1 180 ? 9.130 6.634 -16.123 1.00 93.81 180 ARG A C 1
ATOM 1476 O O . ARG A 1 180 ? 10.063 5.868 -16.374 1.00 93.81 180 ARG A O 1
ATOM 1483 N N . LEU A 1 181 ? 7.885 6.197 -15.894 1.00 91.62 181 LEU A N 1
ATOM 1484 C CA . LEU A 1 181 ? 7.511 4.776 -15.856 1.00 91.62 181 LEU A CA 1
ATOM 1485 C C . LEU A 1 181 ? 7.838 4.041 -17.162 1.00 91.62 181 LEU A C 1
ATOM 1487 O O . LEU A 1 181 ? 8.156 2.855 -17.126 1.00 91.62 181 LEU A O 1
ATOM 1491 N N . SER A 1 182 ? 7.840 4.745 -18.299 1.00 90.81 182 SER A N 1
ATOM 1492 C CA . SER A 1 182 ? 8.248 4.198 -19.598 1.00 90.81 182 SER A CA 1
ATOM 1493 C C . SER A 1 182 ? 9.644 3.571 -19.562 1.00 90.81 182 SER A C 1
ATOM 1495 O O . SER A 1 182 ? 9.834 2.489 -20.109 1.00 90.81 182 SER A O 1
ATOM 1497 N N . ARG A 1 183 ? 10.602 4.182 -18.849 1.00 91.81 183 ARG A N 1
ATOM 1498 C CA . ARG A 1 183 ? 11.961 3.640 -18.685 1.00 91.81 183 ARG A CA 1
ATOM 1499 C C . ARG A 1 183 ? 11.967 2.326 -17.903 1.00 91.81 183 ARG A C 1
ATOM 1501 O O . ARG A 1 183 ? 12.729 1.426 -18.233 1.00 91.81 183 ARG A O 1
ATOM 1508 N N . ILE A 1 184 ? 11.131 2.218 -16.872 1.00 93.25 184 ILE A N 1
ATOM 1509 C CA . ILE A 1 184 ? 11.026 1.008 -16.047 1.00 93.25 184 ILE A CA 1
ATOM 1510 C C . ILE A 1 184 ? 10.349 -0.112 -16.846 1.00 93.25 184 ILE A C 1
ATOM 1512 O O . ILE A 1 184 ? 10.825 -1.246 -16.855 1.00 93.25 184 ILE A O 1
ATOM 1516 N N . ILE A 1 185 ? 9.262 0.212 -17.550 1.00 91.31 185 ILE A N 1
ATOM 1517 C CA . ILE A 1 185 ? 8.504 -0.732 -18.378 1.00 91.31 185 ILE A CA 1
ATOM 1518 C C . ILE A 1 185 ? 9.357 -1.275 -19.531 1.00 91.31 185 ILE A C 1
ATOM 1520 O O . ILE A 1 185 ? 9.315 -2.472 -19.798 1.00 91.31 185 ILE A O 1
ATOM 1524 N N . ALA A 1 186 ? 10.149 -0.415 -20.175 1.00 89.62 186 ALA A N 1
ATOM 1525 C CA . ALA A 1 186 ? 11.027 -0.781 -21.285 1.00 89.62 186 ALA A CA 1
ATOM 1526 C C . ALA A 1 186 ? 12.358 -1.425 -20.848 1.00 89.62 186 ALA A C 1
ATOM 1528 O O . ALA A 1 186 ? 13.188 -1.735 -21.700 1.00 89.62 186 ALA A O 1
ATOM 1529 N N . SER A 1 187 ? 12.591 -1.611 -19.544 1.00 90.75 187 SER A N 1
ATOM 1530 C CA . SER A 1 187 ? 13.789 -2.302 -19.056 1.00 90.75 187 SER A CA 1
ATOM 1531 C C . SER A 1 187 ? 13.795 -3.781 -19.458 1.00 90.75 187 SER A C 1
ATOM 1533 O O . SER A 1 187 ? 12.745 -4.386 -19.685 1.00 90.75 187 SER A O 1
ATOM 1535 N N . GLU A 1 188 ? 14.977 -4.403 -19.471 1.00 89.12 188 GLU A N 1
ATOM 1536 C CA . GLU A 1 188 ? 15.136 -5.833 -19.789 1.00 89.12 188 GLU A CA 1
ATOM 1537 C C . GLU A 1 188 ? 14.366 -6.754 -18.824 1.00 89.12 188 GLU A C 1
ATOM 1539 O O . GLU A 1 188 ? 13.985 -7.867 -19.184 1.00 89.12 188 GLU A O 1
ATOM 1544 N N . LEU A 1 189 ? 14.053 -6.263 -17.617 1.00 90.12 189 LEU A N 1
ATOM 1545 C CA . LEU A 1 189 ? 13.244 -6.975 -16.626 1.00 90.12 189 LEU A CA 1
ATOM 1546 C C . LEU A 1 189 ? 11.780 -7.153 -17.059 1.00 90.12 189 LEU A C 1
ATOM 1548 O O . LEU A 1 189 ? 11.106 -8.031 -16.515 1.00 90.12 189 LEU A O 1
ATOM 1552 N N . ASN A 1 190 ? 11.297 -6.343 -18.012 1.00 90.00 190 ASN A N 1
ATOM 1553 C CA . ASN A 1 190 ? 9.973 -6.403 -18.637 1.00 90.00 190 ASN A CA 1
ATOM 1554 C C . ASN A 1 190 ? 8.828 -6.681 -17.633 1.00 90.00 190 ASN A C 1
ATOM 1556 O O . ASN A 1 190 ? 8.218 -7.758 -17.650 1.00 90.00 190 ASN A O 1
ATOM 1560 N N . PRO A 1 191 ? 8.518 -5.731 -16.728 1.00 92.88 191 PRO A N 1
ATOM 1561 C CA . PRO A 1 191 ? 7.546 -5.951 -15.657 1.00 92.88 191 PRO A CA 1
ATOM 1562 C C . PRO A 1 191 ? 6.137 -6.288 -16.157 1.00 92.88 191 PRO A C 1
ATOM 1564 O O . PRO A 1 191 ? 5.420 -7.021 -15.477 1.00 92.88 191 PRO A O 1
ATOM 1567 N N . LEU A 1 192 ? 5.741 -5.827 -17.350 1.00 91.19 192 LEU A N 1
ATOM 1568 C CA . LEU A 1 192 ? 4.419 -6.118 -17.920 1.00 91.19 192 LEU A CA 1
ATOM 1569 C C . LEU A 1 192 ? 4.207 -7.607 -18.221 1.00 91.19 192 LEU A C 1
ATOM 1571 O O . LEU A 1 192 ? 3.064 -8.059 -18.243 1.00 91.19 192 LEU A O 1
ATOM 1575 N N . LYS A 1 193 ? 5.288 -8.371 -18.419 1.00 91.06 193 LYS A N 1
ATOM 1576 C CA . LYS A 1 193 ? 5.233 -9.823 -18.622 1.00 91.06 193 LYS A CA 1
ATOM 1577 C C . LYS A 1 193 ? 4.935 -10.595 -17.332 1.00 91.06 193 LYS A C 1
ATOM 1579 O O . LYS A 1 193 ? 4.334 -11.662 -17.399 1.00 91.06 193 LYS A O 1
ATOM 1584 N N . TYR A 1 194 ? 5.385 -10.088 -16.183 1.00 92.31 194 TYR A N 1
ATOM 1585 C CA . TYR A 1 194 ? 5.360 -10.818 -14.907 1.00 92.31 194 TYR A CA 1
ATOM 1586 C C . TYR A 1 194 ? 4.322 -10.291 -13.908 1.00 92.31 194 TYR A C 1
ATOM 1588 O O . TYR A 1 194 ? 3.969 -10.998 -12.967 1.00 92.31 194 TYR A O 1
ATOM 1596 N N . CYS A 1 195 ? 3.809 -9.075 -14.105 1.00 94.00 195 CYS A N 1
ATOM 1597 C CA . CYS A 1 195 ? 2.653 -8.580 -13.360 1.00 94.00 195 CYS A CA 1
ATOM 1598 C C . CYS A 1 195 ? 1.362 -9.285 -13.812 1.00 94.00 195 CYS A C 1
ATOM 1600 O O . CYS A 1 195 ? 1.259 -9.778 -14.936 1.00 94.00 195 CYS A O 1
ATOM 1602 N N . LEU A 1 196 ? 0.342 -9.290 -12.950 1.00 93.50 196 LEU A N 1
ATOM 1603 C CA . LEU A 1 196 ? -0.963 -9.875 -13.257 1.00 93.50 196 LEU A CA 1
ATOM 1604 C C . LEU A 1 196 ? -1.572 -9.249 -14.521 1.00 93.50 196 LEU A C 1
ATOM 1606 O O . LEU A 1 196 ? -1.789 -8.037 -14.580 1.00 93.50 196 LEU A O 1
ATOM 1610 N N . ALA A 1 197 ? -1.936 -10.094 -15.490 1.00 92.81 197 ALA A N 1
ATOM 1611 C CA . ALA A 1 197 ? -2.476 -9.665 -16.783 1.00 92.81 197 ALA A CA 1
ATOM 1612 C C . ALA A 1 197 ? -3.714 -8.762 -16.651 1.00 92.81 197 ALA A C 1
ATOM 1614 O O . ALA A 1 197 ? -3.857 -7.777 -17.368 1.00 92.81 197 ALA A O 1
ATOM 1615 N N . ALA A 1 198 ? -4.598 -9.050 -15.690 1.00 93.94 198 ALA A N 1
ATOM 1616 C CA . ALA A 1 198 ? -5.770 -8.216 -15.433 1.00 93.94 198 ALA A CA 1
ATOM 1617 C C . ALA A 1 198 ? -5.396 -6.777 -15.034 1.00 93.94 198 ALA A C 1
ATOM 1619 O O . ALA A 1 198 ? -6.099 -5.840 -15.400 1.00 93.94 198 ALA A O 1
ATOM 1620 N N . ILE A 1 199 ? -4.286 -6.591 -14.312 1.00 93.31 199 ILE A N 1
ATOM 1621 C CA . ILE A 1 199 ? -3.796 -5.272 -13.897 1.00 93.31 199 ILE A CA 1
ATOM 1622 C C . ILE A 1 199 ? -3.121 -4.575 -15.079 1.00 93.31 199 ILE A C 1
ATOM 1624 O O . ILE A 1 199 ? -3.438 -3.423 -15.359 1.00 93.31 199 ILE A O 1
ATOM 1628 N N . THR A 1 200 ? -2.238 -5.260 -15.808 1.00 92.50 200 THR A N 1
ATOM 1629 C CA . THR A 1 200 ? -1.509 -4.650 -16.933 1.00 92.50 200 THR A CA 1
ATOM 1630 C C . THR A 1 200 ? -2.443 -4.238 -18.071 1.00 92.50 200 THR A C 1
ATOM 1632 O O . THR A 1 200 ? -2.305 -3.136 -18.595 1.00 92.50 200 THR A O 1
ATOM 1635 N N . LEU A 1 201 ? -3.447 -5.060 -18.395 1.00 92.44 201 LEU A N 1
ATOM 1636 C CA . LEU A 1 201 ? -4.465 -4.735 -19.399 1.00 92.44 201 LEU A CA 1
ATOM 1637 C C . LEU A 1 201 ? -5.334 -3.547 -18.976 1.00 92.44 201 LEU A C 1
ATOM 1639 O O . LEU A 1 201 ? -5.593 -2.661 -19.784 1.00 92.44 201 LEU A O 1
ATOM 1643 N N . ARG A 1 202 ? -5.772 -3.505 -17.711 1.00 92.50 202 ARG A N 1
ATOM 1644 C CA . ARG A 1 202 ? -6.551 -2.373 -17.185 1.00 92.50 202 ARG A CA 1
ATOM 1645 C C . ARG A 1 202 ? -5.744 -1.085 -17.184 1.00 92.50 202 ARG A C 1
ATOM 1647 O O . ARG A 1 202 ? -6.276 -0.049 -17.556 1.00 92.50 202 ARG A O 1
ATOM 1654 N N . PHE A 1 203 ? -4.474 -1.154 -16.804 1.00 90.94 203 PHE A N 1
ATOM 1655 C CA . PHE A 1 203 ? -3.579 -0.008 -16.869 1.00 90.94 203 PHE A CA 1
ATOM 1656 C C . PHE A 1 203 ? -3.414 0.495 -18.309 1.00 90.94 203 PHE A C 1
ATOM 1658 O O . PHE A 1 203 ? -3.589 1.682 -18.548 1.00 90.94 203 PHE A O 1
ATOM 1665 N N . ALA A 1 204 ? -3.172 -0.397 -19.276 1.00 89.69 204 ALA A N 1
ATOM 1666 C CA . ALA A 1 204 ? -3.009 -0.028 -20.684 1.00 89.69 204 ALA A CA 1
ATOM 1667 C C . ALA A 1 204 ? -4.255 0.628 -21.312 1.00 89.69 204 ALA A C 1
ATOM 1669 O O . ALA A 1 204 ? -4.134 1.329 -22.307 1.00 89.69 204 ALA A O 1
ATOM 1670 N N . GLN A 1 205 ? -5.448 0.402 -20.752 1.00 90.56 205 GLN A N 1
ATOM 1671 C CA . GLN A 1 205 ? -6.682 1.077 -21.177 1.00 90.56 205 GLN A CA 1
ATOM 1672 C C . GLN A 1 205 ? -6.818 2.504 -20.624 1.00 90.56 205 GLN A C 1
ATOM 1674 O O . GLN A 1 205 ? -7.606 3.279 -21.158 1.00 90.56 205 GLN A O 1
ATOM 1679 N N . LEU A 1 206 ? -6.127 2.816 -19.525 1.00 86.56 206 LEU A N 1
ATOM 1680 C CA . LEU A 1 206 ? -6.248 4.082 -18.796 1.00 86.56 206 LEU A CA 1
ATOM 1681 C C . LEU A 1 206 ? -5.071 5.036 -19.032 1.00 86.56 206 LEU A C 1
ATOM 1683 O O . LEU A 1 206 ? -5.238 6.238 -18.834 1.00 86.56 206 LEU A O 1
ATOM 1687 N N . ALA A 1 207 ? -3.894 4.487 -19.337 1.00 76.12 207 ALA A N 1
ATOM 1688 C CA . ALA A 1 207 ? -2.628 5.206 -19.465 1.00 76.12 207 ALA A CA 1
ATOM 1689 C C . ALA A 1 207 ? -2.429 5.852 -20.841 1.00 76.12 207 ALA A C 1
ATOM 1691 O O . ALA A 1 207 ? -2.951 5.310 -21.840 1.00 76.12 207 ALA A O 1
#

Secondary structure (DSSP, 8-state):
---HHHHHHHHHHHHHHHHHHHHHEETTEE-HHHHHHHHHHHHHHIIIIITTSTT--STHHHHHHHTTS-HHHHHHHHHHHHHHHH-TTS-HHHHHHHHHHHHHHHHH-TTS-HHHHHHHHHHHHHHHHHHHHH--TT---GGGGHHHHHHHHHHHHHHHHHHHHHHTSTTHHHHHHHT-HHHHHTSTT-HHHHS-HHHHHHHHHH-

Sequence (207 aa):
MKHDQADKLDCLMYVLFEYITTVAVQNGIVNYLEAKSLFRDLLNVFNKILLPTHDSSHVQYLLFHICSFHTDFSDEFMNNCWRTFTSPSVSMTFRQSAVCYLCSLIARAKYISTRSVLTITQLMVDWLHSYVSTTETNSSNPNRHLPFYAICQAILYIFIYRHHEIARLPDGIETVSQWRLSRIIASELNPLKYCLAAITLRFAQLA

InterPro domains:
  IPR007991 RNA polymerase I specific transcription initiation factor RRN3 [PF05327] (3-207)
  IPR007991 RNA polymerase I specific transcription initiation factor RRN3 [PTHR12790] (2-207)

Organism: NCBI:txid392030

Foldseek 3Di:
DDPVVVVVVVVVLVVLLVVLCPQQADPNAGPCVSLVVVLVVVLVCCVPPVLPDPPDDRPCVSNLSSCLRDVVSLVVLLVVLCCLLVDPVHDLSSNLSSLVSNLVSLLPPPSQAPVNSLVSLLVLLVVLVVCLVPDDLPDPDLVVCSSNLSSVLSSLSSCLRCVVVLVPDPCSVVSVVVSPVVVSCPGSSNSCVVHDVVSSVSSVVVD

Radius of gyration: 18.62 Å; Cα contacts (8 Å, |Δi|>4): 167; chains: 1; bounding box: 50×42×45 Å

Nearest PDB structures (foldseek):
  7oba-assembly1_O  TM=9.298E-01  e=4.977E-08  Homo sapiens
  3tj1-assembly1_B  TM=8.555E-01  e=1.250E-07  Saccharomyces cerevisiae S288C
  6rui-assembly1_O  TM=8.535E-01  e=1.194E-07  Saccharomyces cerevisiae
  3tj1-assembly1_A  TM=8.415E-01  e=5.983E-07  Saccharomyces cerevisiae S288C
  6rwe-assembly1_O  TM=8.429E-01  e=3.953E-06  Saccharomyces cerevisiae S288C